Protein AF-0000000084733261 (afdb_homodimer)

pLDDT: mean 85.5, std 21.56, range [28.95, 98.88]

Foldseek 3Di:
DPPPPPPPPPPPPPPPPPPPCPDPLDPPDDDDPVVVVVLVVLCVVQVVPLADCLVVCVQQDALVLCLVCCVVLVHDPVLNVVSSSLVVVLSVVLSVLSVVLVVLVVVLVVQVPDPDHDPVVNVVSVVVSVVSNPVNNVSNSVSSVVSLVSGDPSSNVSVSVVD/DPPPDDDPPPPPPPPPPPPPCPPPLDPPDDDDPVVVVVLVVLCVVQVVPLADCLVVCVQQDALVLLLVCCVVLVHDPVLNVVSSSLVVVLSVVLSVLSVVLVVLVVVLVVQVPDPDHDVVVNVVSVVVSVVSNPVNNVSNSVSSVVSLVSGDPSSNVSVSVVD

Organism: NCBI:txid412449

Nearest PDB structures (foldseek):
  3zg1-assembly1_D  TM=7.309E-01  e=1.265E+00  Cupriavidus metallidurans CH34
  1ydi-assembly1_A  TM=4.443E-01  e=9.330E-01  Homo sapiens
  8p1y-assembly1_AAA-2  TM=5.396E-01  e=2.323E+00  Arabidopsis thaliana
  3jbk-assembly1_M  TM=3.985E-01  e=1.629E+00  Homo sapiens
  2ykt-assembly1_A-2  TM=5.824E-01  e=7.084E+00  Homo sapiens

Solvent-accessible surface area (backbone atoms only — not comparable to full-atom values): 19048 Å² total; per-residue (Å²): 135,83,79,77,78,79,78,75,79,79,76,76,78,75,75,76,72,75,72,74,81,68,65,85,68,74,83,66,70,83,67,51,72,66,58,47,50,50,50,49,54,55,40,64,75,42,47,79,78,45,35,74,64,68,72,54,43,73,78,43,68,43,51,67,60,52,59,73,36,30,76,86,51,65,61,49,71,66,48,51,53,51,45,52,52,52,42,51,52,49,51,54,50,45,49,56,44,43,54,53,38,49,54,50,47,51,52,46,47,58,50,56,60,42,93,76,65,58,66,68,57,49,41,54,55,40,35,51,40,24,42,47,19,23,48,44,38,36,51,51,47,48,45,22,56,54,49,55,65,69,48,53,74,71,35,49,56,52,50,63,67,71,102,135,81,78,79,81,85,74,81,77,83,77,77,79,77,76,75,75,75,72,72,80,67,67,85,70,72,83,65,70,82,68,51,72,65,56,48,50,51,51,49,52,55,41,63,75,43,48,79,77,45,35,72,63,67,73,55,43,72,81,44,68,44,51,67,59,54,59,75,37,31,76,85,50,64,60,49,73,67,50,52,53,50,46,53,52,52,42,53,52,49,51,54,51,46,50,55,44,43,52,54,36,50,53,49,48,51,54,48,46,59,50,54,59,42,92,76,64,56,68,66,58,48,40,55,55,39,34,50,41,25,40,46,19,23,48,44,37,37,50,51,47,49,44,21,57,55,49,57,65,68,48,53,74,70,37,49,56,51,50,63,66,70,102

Sequence (326 aa):
MIKKALIFPLFSALLISATPVISHADNLPPLTGAKTAKMFNDFRSQAGKDFLLPQVFKNHPGVTFILSHAKDLGLTEKQIKQLKVIRRHMLARSLAQFKKINAQRAAYLAMAEKSRVDPKKLHKDLHNIAWLMAQATADHLTGHLNAAKVLTAAQLKKLSSIKMIKKALIFPLFSALLISATPVISHADNLPPLTGAKTAKMFNDFRSQAGKDFLLPQVFKNHPGVTFILSHAKDLGLTEKQIKQLKVIRRHMLARSLAQFKKINAQRAAYLAMAEKSRVDPKKLHKDLHNIAWLMAQATADHLTGHLNAAKVLTAAQLKKLSSIK

Secondary structure (DSSP, 8-state):
--------------------------------HHHHHHHHHHHHHHHHHH-S-GGGGTTS--HHHHHHTHHHHT--HHHHHHHHHHHHHHHHHHHHHHHHHHHHHHHHHHHHTSSS--HHHHHHHHHHHHHHHHHHHHHHHHHHHHHHTTS-HHHHHHHHHH-/--------------------------------HHHHHHHHHHHHHHHHHH-S-GGGGTTS--HHHHHHTHHHHT--HHHHHHHHHHHHHHHHHHHHHHHHHHHHHHHHHHHHTSSS--HHHHHHHHHHHHHHHHHHHHHHHHHHHHHHTTS-HHHHHHHHHH-

Structure (mmCIF, N/CA/C/O backbone):
data_AF-0000000084733261-model_v1
#
loop_
_entity.id
_entity.type
_entity.pdbx_description
1 polymer 'Uncharacterized protein'
#
loop_
_atom_site.group_PDB
_atom_site.id
_atom_site.type_symbol
_atom_site.label_atom_id
_atom_site.label_alt_id
_atom_site.label_comp_id
_atom_site.label_asym_id
_atom_site.label_entity_id
_atom_site.label_seq_id
_atom_site.pdbx_PDB_ins_code
_atom_site.Cartn_x
_atom_site.Cartn_y
_atom_site.Cartn_z
_atom_site.occupancy
_atom_site.B_iso_or_equiv
_atom_site.auth_seq_id
_atom_site.auth_comp_id
_atom_site.auth_asym_id
_atom_site.auth_atom_id
_atom_site.pdbx_PDB_model_num
ATOM 1 N N . MET A 1 1 ? -27.141 58.25 52.438 1 29.98 1 MET A N 1
ATOM 2 C CA . MET A 1 1 ? -27.266 57.469 51.219 1 29.98 1 MET A CA 1
ATOM 3 C C . MET A 1 1 ? -25.922 56.906 50.781 1 29.98 1 MET A C 1
ATOM 5 O O . MET A 1 1 ? -25.062 57.656 50.281 1 29.98 1 MET A O 1
ATOM 9 N N . ILE A 1 2 ? -25.375 55.938 51.594 1 42.22 2 ILE A N 1
ATOM 10 C CA . ILE A 1 2 ? -24.047 55.344 51.531 1 42.22 2 ILE A CA 1
ATOM 11 C C . ILE A 1 2 ? -23.906 54.594 50.188 1 42.22 2 ILE A C 1
ATOM 13 O O . ILE A 1 2 ? -24.672 53.688 49.906 1 42.22 2 ILE A O 1
ATOM 17 N N . LYS A 1 3 ? -23.359 55.25 49.188 1 46.41 3 LYS A N 1
ATOM 18 C CA . LYS A 1 3 ? -23.047 54.719 47.875 1 46.41 3 LYS A CA 1
ATOM 19 C C . LYS A 1 3 ? -22.156 53.469 47.969 1 46.41 3 LYS A C 1
ATOM 21 O O . LYS A 1 3 ? -21.047 53.531 48.5 1 46.41 3 LYS A O 1
ATOM 26 N N . LYS A 1 4 ? -22.688 52.219 48.188 1 47.66 4 LYS A N 1
ATOM 27 C CA . LYS A 1 4 ? -21.922 50.969 48.156 1 47.66 4 LYS A CA 1
ATOM 28 C C . LYS A 1 4 ? -21.203 50.812 46.844 1 47.66 4 LYS A C 1
ATOM 30 O O . LYS A 1 4 ? -21.812 50.812 45.75 1 47.66 4 LYS A O 1
ATOM 35 N N . ALA A 1 5 ? -19.891 51.219 46.719 1 48.16 5 ALA A N 1
ATOM 36 C CA . ALA A 1 5 ? -19.016 50.969 45.594 1 48.16 5 ALA A CA 1
ATOM 37 C C . ALA A 1 5 ?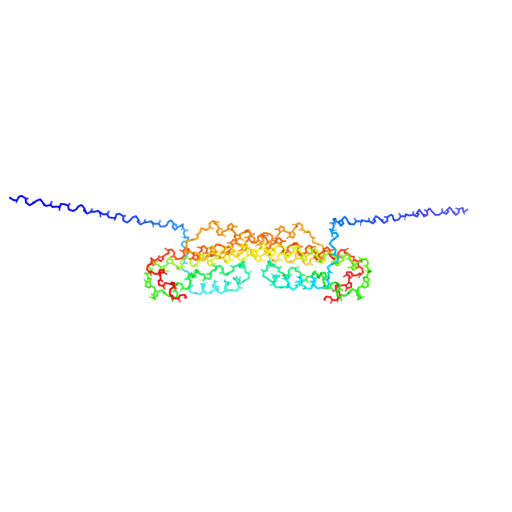 -18.922 49.5 45.281 1 48.16 5 ALA A C 1
ATOM 39 O O . ALA A 1 5 ? -18.641 48.688 46.156 1 48.16 5 ALA A O 1
ATOM 40 N N . LEU A 1 6 ? -19.734 48.969 44.344 1 41.62 6 LEU A N 1
ATOM 41 C CA . LEU A 1 6 ? -19.656 47.594 43.875 1 41.62 6 LEU A CA 1
ATOM 42 C C . LEU A 1 6 ? -18.25 47.25 43.375 1 41.62 6 LEU A C 1
ATOM 44 O O . LEU A 1 6 ? -17.719 47.938 42.531 1 41.62 6 LEU A O 1
ATOM 48 N N . ILE A 1 7 ? -17.375 46.656 44.219 1 46.09 7 ILE A N 1
ATOM 49 C CA . ILE A 1 7 ? -16.047 46.188 43.844 1 46.09 7 ILE A CA 1
ATOM 50 C C . ILE A 1 7 ? -16.156 45.062 42.844 1 46.09 7 ILE A C 1
ATOM 52 O O . ILE A 1 7 ? -16.766 44.031 43.094 1 46.09 7 ILE A O 1
ATOM 56 N N . PHE A 1 8 ? -16.234 45.375 41.531 1 45.47 8 PHE A N 1
ATOM 57 C CA . PHE A 1 8 ? -16.188 44.312 40.531 1 45.47 8 PHE A CA 1
ATOM 58 C C . PHE A 1 8 ? -14.883 43.531 40.625 1 45.47 8 PHE A C 1
ATOM 60 O O . PHE A 1 8 ? -13.797 44.125 40.625 1 45.47 8 PHE A O 1
ATOM 67 N N . PRO A 1 9 ? -14.906 42.312 41.188 1 44.06 9 PRO A N 1
ATOM 68 C CA . PRO A 1 9 ? -13.672 41.5 41.156 1 44.06 9 PRO A CA 1
ATOM 69 C C . PRO A 1 9 ? -13.172 41.281 39.719 1 44.06 9 PRO A C 1
ATOM 71 O O . PRO A 1 9 ? -13.969 41.031 38.812 1 44.06 9 PRO A O 1
ATOM 74 N N . LEU A 1 10 ? -12.133 42 39.25 1 43.78 10 LEU A N 1
ATOM 75 C CA . LEU A 1 10 ? -11.398 41.719 38.031 1 43.78 10 LEU A CA 1
ATOM 76 C C . LEU A 1 10 ? -10.93 40.281 38 1 43.78 10 LEU A C 1
ATOM 78 O O . LEU A 1 10 ? -10.117 39.844 38.812 1 43.78 10 LEU A O 1
ATOM 82 N N . PHE A 1 11 ? -11.789 39.312 37.562 1 42.5 11 PHE A N 1
ATOM 83 C CA . PHE A 1 11 ? -11.336 37.969 37.281 1 42.5 11 PHE A CA 1
ATOM 84 C C . PHE A 1 11 ? -10.195 37.969 36.25 1 42.5 11 PHE A C 1
ATOM 86 O O . PHE A 1 11 ? -10.391 38.375 35.125 1 42.5 11 PHE A O 1
ATOM 93 N N . SER A 1 12 ? -8.93 38.094 36.625 1 39.56 12 SER A N 1
ATOM 94 C CA . SER A 1 12 ? -7.793 37.875 35.75 1 39.56 12 SER A CA 1
ATOM 95 C C . SER A 1 12 ? -7.852 36.5 35.125 1 39.56 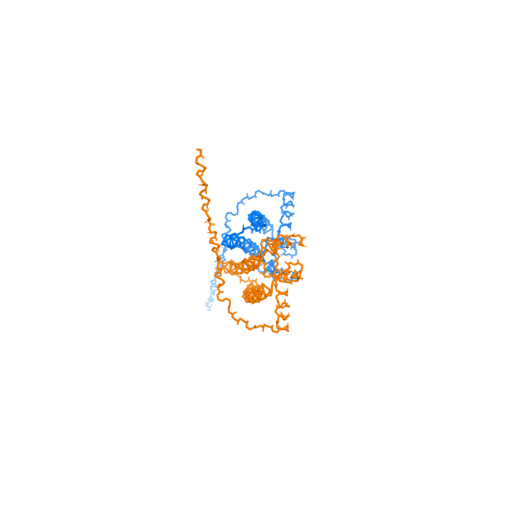12 SER A C 1
ATOM 97 O O . SER A 1 12 ? -7.883 35.469 35.844 1 39.56 12 SER A O 1
ATOM 99 N N . ALA A 1 13 ? -8.531 36.344 33.969 1 41.41 13 ALA A N 1
ATOM 100 C CA . ALA A 1 13 ? -8.422 35.125 33.156 1 41.41 13 ALA A CA 1
ATOM 101 C C . ALA A 1 13 ? -6.961 34.719 32.969 1 41.41 13 ALA A C 1
ATOM 103 O O . ALA A 1 13 ? -6.188 35.469 32.344 1 41.41 13 ALA A O 1
ATOM 104 N N . LEU A 1 14 ? -6.359 34 33.875 1 39.59 14 LEU A N 1
ATOM 105 C CA . LEU A 1 14 ? -5.098 33.312 33.594 1 39.59 14 LEU A CA 1
ATOM 106 C C . LEU A 1 14 ? -5.172 32.5 32.312 1 39.59 14 LEU A C 1
ATOM 108 O O . LEU A 1 14 ? -5.918 31.531 32.219 1 39.59 14 LEU A O 1
ATOM 112 N N . LEU A 1 15 ? -4.992 33.188 31.156 1 38.44 15 LEU A N 1
ATOM 113 C CA . LEU A 1 15 ? -4.727 32.438 29.938 1 38.44 15 LEU A CA 1
ATOM 114 C C . LEU A 1 15 ? -3.596 31.422 30.156 1 38.44 15 LEU A C 1
ATOM 116 O O . LEU A 1 15 ? -2.453 31.812 30.391 1 38.44 15 LEU A O 1
ATOM 120 N N . ILE A 1 16 ? -3.857 30.266 30.703 1 39.19 16 ILE A N 1
ATOM 121 C CA . ILE A 1 16 ? -2.922 29.156 30.641 1 39.19 16 ILE A CA 1
ATOM 122 C C . ILE A 1 16 ? -2.43 28.969 29.203 1 39.19 16 ILE A C 1
ATOM 124 O O . ILE A 1 16 ? -3.199 28.578 28.328 1 39.19 16 ILE A O 1
ATOM 128 N N . SER A 1 17 ? -1.412 29.766 28.766 1 35.78 17 SER A N 1
ATOM 129 C CA . SER A 1 17 ? -0.685 29.422 27.547 1 35.78 17 SER A CA 1
ATOM 130 C C . SER A 1 17 ? -0.21 27.969 27.594 1 35.78 17 SER A C 1
ATOM 132 O O . SER A 1 17 ? 0.589 27.594 28.453 1 35.78 17 SER A O 1
ATOM 134 N N . ALA A 1 18 ? -1.067 27.031 27.312 1 39.69 18 ALA A N 1
ATOM 135 C CA . ALA A 1 18 ? -0.544 25.719 26.984 1 39.69 18 ALA A CA 1
ATOM 136 C C . ALA A 1 18 ? 0.673 25.812 26.078 1 39.69 18 ALA A C 1
ATOM 138 O O . ALA A 1 18 ? 0.547 26.172 24.906 1 39.69 18 ALA A O 1
ATOM 139 N N . THR A 1 19 ? 1.859 26.094 26.625 1 39.94 19 THR A N 1
ATOM 140 C CA . THR A 1 19 ? 3.074 25.922 25.828 1 39.94 19 THR A CA 1
ATOM 141 C C . THR A 1 19 ? 3.141 24.516 25.25 1 39.94 19 THR A C 1
ATOM 143 O O . THR A 1 19 ? 3.164 23.531 25.984 1 39.94 19 THR A O 1
ATOM 146 N N . PRO A 1 20 ? 2.555 24.25 24.094 1 39.66 20 PRO A N 1
ATOM 147 C CA . PRO A 1 20 ? 2.76 22.891 23.562 1 39.66 20 PRO A CA 1
ATOM 148 C C . PRO A 1 20 ? 4.211 22.422 23.672 1 39.66 20 PRO A C 1
ATOM 150 O O . PRO A 1 20 ? 5.133 23.234 23.516 1 39.66 20 PRO A O 1
ATOM 153 N N . VAL A 1 21 ? 4.465 21.469 24.453 1 36.44 21 VAL A N 1
ATOM 154 C CA . VAL A 1 21 ? 5.727 20.734 24.516 1 36.44 21 VAL A CA 1
ATOM 155 C C . VAL A 1 21 ? 6.215 20.453 23.094 1 36.44 21 VAL A C 1
ATOM 157 O O . VAL A 1 21 ? 5.66 19.594 22.391 1 36.44 21 VAL A O 1
ATOM 160 N N . ILE A 1 22 ? 6.48 21.406 22.234 1 37.31 22 ILE A N 1
ATOM 161 C CA . ILE A 1 22 ? 7.289 21.141 21.047 1 37.31 22 ILE A CA 1
ATOM 162 C C . ILE A 1 22 ? 8.516 20.328 21.438 1 37.31 22 ILE A C 1
ATOM 164 O O . ILE A 1 22 ? 9.305 20.75 22.297 1 37.31 22 ILE A O 1
ATOM 168 N N . SER A 1 23 ? 8.438 19.078 21.547 1 35.44 23 SER A N 1
ATOM 169 C CA . SER A 1 23 ? 9.688 18.328 21.625 1 35.44 23 SER A CA 1
ATOM 170 C C . SER A 1 23 ? 10.82 19.062 20.922 1 35.44 23 SER A C 1
ATOM 172 O O . SER A 1 23 ? 10.578 19.922 20.062 1 35.44 23 SER A O 1
ATOM 174 N N . HIS A 1 24 ? 12.047 19.016 21.5 1 35.28 24 HIS A N 1
ATOM 175 C CA . HIS A 1 24 ? 13.312 19.562 21.031 1 35.28 24 HIS A CA 1
ATOM 176 C C . HIS A 1 24 ? 13.438 19.422 19.516 1 35.28 24 HIS A C 1
ATOM 178 O O . HIS A 1 24 ? 13.695 18.344 19 1 35.28 24 HIS A O 1
ATOM 184 N N . ALA A 1 25 ? 12.516 19.938 18.797 1 38.88 25 ALA A N 1
ATOM 185 C CA . ALA A 1 25 ? 12.82 20.125 17.391 1 38.88 25 ALA A CA 1
ATOM 186 C C . ALA A 1 25 ? 14.289 20.516 17.188 1 38.88 25 ALA A C 1
ATOM 188 O O . ALA A 1 25 ? 14.766 21.484 17.766 1 38.88 25 ALA A O 1
ATOM 189 N N . ASP A 1 26 ? 15.219 19.625 16.953 1 40.84 26 ASP A N 1
ATOM 190 C CA . ASP A 1 26 ? 16.625 19.875 16.641 1 40.84 26 ASP A CA 1
ATOM 191 C C . ASP A 1 26 ? 16.766 21.109 15.75 1 40.84 26 ASP A C 1
ATOM 193 O O . ASP A 1 26 ? 15.93 21.359 14.891 1 40.84 26 ASP A O 1
ATOM 197 N N . ASN A 1 27 ? 17.344 22.219 16.281 1 41.34 27 ASN A N 1
ATOM 198 C CA . ASN A 1 27 ? 17.891 23.375 15.586 1 41.34 27 ASN A CA 1
ATOM 199 C C . ASN A 1 27 ? 18.422 23 14.203 1 41.34 27 ASN A C 1
ATOM 201 O O . ASN A 1 27 ? 19.594 22.641 14.055 1 41.34 27 ASN A O 1
ATOM 205 N N . LEU A 1 28 ? 17.625 22.266 13.391 1 51.16 28 LEU A N 1
ATOM 206 C CA . LEU A 1 28 ? 18.172 22.125 12.047 1 51.16 28 LEU A CA 1
ATOM 207 C C . LEU A 1 28 ? 18.516 23.484 11.461 1 51.16 28 LEU A C 1
ATOM 209 O O . LEU A 1 28 ? 17.719 24.422 11.539 1 51.16 28 LEU A O 1
ATOM 213 N N . PRO A 1 29 ? 19.75 23.766 11.297 1 51.44 29 PRO A N 1
ATOM 214 C CA . PRO A 1 29 ? 20.109 25.031 10.664 1 51.44 29 PRO A CA 1
ATOM 215 C C . PRO A 1 29 ? 19.219 25.359 9.453 1 51.44 29 PRO A C 1
ATOM 217 O O . PRO A 1 29 ? 18.688 24.453 8.82 1 51.44 29 PRO A O 1
ATOM 220 N N . PRO A 1 30 ? 18.859 26.547 9.266 1 57.31 30 PRO A N 1
ATOM 221 C CA . PRO A 1 30 ? 18.078 26.938 8.086 1 57.31 30 PRO A CA 1
ATOM 222 C C . PRO A 1 30 ? 18.641 26.344 6.793 1 57.31 30 PRO A C 1
ATOM 224 O O . PRO A 1 30 ? 19.844 26.297 6.605 1 57.31 30 PRO A O 1
ATOM 227 N N . LEU A 1 31 ? 17.844 25.469 6.227 1 64.31 31 LEU A N 1
ATOM 228 C CA . LEU A 1 31 ? 18.25 24.969 4.922 1 64.31 31 LEU A CA 1
ATOM 229 C C . LEU A 1 31 ? 18.219 26.078 3.879 1 64.31 31 LEU A C 1
ATOM 231 O O . LEU A 1 31 ? 17.391 26.984 3.957 1 64.31 31 LEU A O 1
ATOM 235 N N . THR A 1 32 ? 19.359 26.094 3.141 1 70.94 32 THR A N 1
ATOM 236 C CA . THR A 1 32 ? 19.359 26.984 1.99 1 70.94 32 THR A CA 1
ATOM 237 C C . THR A 1 32 ? 18.188 26.656 1.06 1 70.94 32 THR A C 1
ATOM 239 O O . THR A 1 32 ? 17.578 25.594 1.173 1 70.94 32 THR A O 1
ATOM 242 N N . GLY A 1 33 ? 17.797 27.594 0.365 1 76.31 33 GLY A N 1
ATOM 243 C CA . GLY A 1 33 ? 16.781 27.422 -0.663 1 76.31 33 GLY A CA 1
ATOM 244 C C . GLY A 1 33 ? 17.047 26.234 -1.565 1 76.31 33 GLY A C 1
ATOM 245 O O . GLY A 1 33 ? 16.141 25.438 -1.84 1 76.31 33 GLY A O 1
ATOM 246 N N . ALA A 1 34 ? 18.344 26.047 -1.84 1 83.19 34 ALA A N 1
ATOM 247 C CA . ALA A 1 34 ? 18.703 24.969 -2.756 1 83.19 34 ALA A CA 1
ATOM 248 C C . ALA A 1 34 ? 18.547 23.594 -2.09 1 83.19 34 ALA A C 1
ATOM 250 O O . ALA A 1 34 ? 18.062 22.656 -2.711 1 83.19 34 ALA A O 1
ATOM 251 N N . LYS A 1 35 ? 18.906 23.422 -0.885 1 87.38 35 LYS A N 1
ATOM 252 C CA . LYS A 1 35 ? 18.781 22.156 -0.164 1 87.38 35 LYS A CA 1
ATOM 253 C C . LYS A 1 35 ? 17.328 21.797 0.065 1 87.38 35 LYS A C 1
ATOM 255 O O . LYS A 1 35 ? 16.938 20.641 -0.064 1 87.38 35 LYS A O 1
ATOM 260 N N . THR A 1 36 ? 16.594 22.797 0.337 1 87.88 36 THR A N 1
ATOM 261 C CA . THR A 1 36 ? 15.164 22.578 0.523 1 87.88 36 THR A CA 1
ATOM 262 C C . THR A 1 36 ? 14.516 22.125 -0.778 1 87.88 36 THR A C 1
ATOM 264 O O . THR A 1 36 ? 13.711 21.188 -0.781 1 87.88 36 THR A O 1
ATOM 267 N N . ALA A 1 37 ? 14.922 22.75 -1.831 1 89.69 37 ALA A N 1
ATOM 268 C CA . ALA A 1 37 ? 14.398 22.375 -3.141 1 89.69 37 ALA A CA 1
ATOM 269 C C . ALA A 1 37 ? 14.734 20.938 -3.475 1 89.69 37 ALA A C 1
ATOM 271 O O . ALA A 1 37 ? 13.891 20.203 -3.998 1 89.69 37 ALA A O 1
ATOM 272 N N . LYS A 1 38 ? 15.938 20.531 -3.232 1 92.69 38 LYS A N 1
ATOM 273 C CA . LYS A 1 38 ? 16.344 19.156 -3.48 1 92.69 38 LYS A CA 1
ATOM 274 C C . LYS A 1 38 ? 15.539 18.188 -2.627 1 92.69 38 LYS A C 1
ATOM 276 O O . LYS A 1 38 ? 15.109 17.141 -3.111 1 92.69 38 LYS A O 1
ATOM 281 N N . MET A 1 39 ? 15.32 18.516 -1.419 1 94.06 39 MET A N 1
ATOM 282 C CA . MET A 1 39 ? 14.547 17.672 -0.513 1 94.06 39 MET A CA 1
ATOM 283 C C . MET A 1 39 ? 13.117 17.5 -1.017 1 94.06 39 MET A C 1
ATOM 285 O O . MET A 1 39 ? 12.578 16.406 -1.001 1 94.06 39 MET A O 1
ATOM 289 N N . PHE A 1 40 ? 12.594 18.531 -1.482 1 94.38 40 PHE A N 1
ATOM 290 C CA . PHE A 1 40 ? 11.234 18.484 -2.012 1 94.38 40 PHE A CA 1
ATOM 291 C C . PHE A 1 40 ? 11.172 17.594 -3.25 1 94.38 40 PHE A C 1
ATOM 293 O O . PHE A 1 40 ? 10.242 16.797 -3.402 1 94.38 40 PHE A O 1
ATOM 300 N N . ASN A 1 41 ? 12.148 17.828 -4.059 1 94.69 41 ASN A N 1
ATOM 301 C CA . ASN A 1 41 ? 12.18 17.016 -5.27 1 94.69 41 ASN A CA 1
ATOM 302 C C . ASN A 1 41 ? 12.312 15.531 -4.945 1 94.69 41 ASN A C 1
ATOM 304 O O . ASN A 1 41 ? 11.633 14.695 -5.551 1 94.69 41 ASN A O 1
ATOM 308 N N . ASP A 1 42 ? 13.188 15.188 -4.016 1 96.56 42 ASP A N 1
ATOM 309 C CA . ASP A 1 42 ? 13.344 13.805 -3.576 1 96.56 42 ASP A CA 1
ATOM 310 C C . ASP A 1 42 ? 12.047 13.273 -2.967 1 96.56 42 ASP A C 1
ATOM 312 O O . ASP A 1 42 ? 11.625 12.156 -3.273 1 96.56 42 ASP A O 1
ATOM 316 N N . PHE A 1 43 ? 11.453 14.031 -2.191 1 98.06 43 PHE A N 1
ATOM 317 C CA . PHE A 1 43 ? 10.203 13.656 -1.554 1 98.06 43 PHE A CA 1
ATOM 318 C C . PHE A 1 43 ? 9.133 13.359 -2.598 1 98.06 43 PHE A C 1
ATOM 320 O O . PHE A 1 43 ? 8.5 12.305 -2.564 1 98.06 43 PHE A O 1
ATOM 327 N N . ARG A 1 44 ? 8.969 14.273 -3.504 1 95.62 44 ARG A N 1
ATOM 328 C CA . ARG A 1 44 ? 7.926 14.156 -4.52 1 95.62 44 ARG A CA 1
ATOM 329 C C . ARG A 1 44 ? 8.133 12.914 -5.375 1 95.62 44 ARG A C 1
ATOM 331 O O . ARG A 1 44 ? 7.164 12.266 -5.773 1 95.62 44 ARG A O 1
ATOM 338 N N . SER A 1 45 ? 9.336 12.57 -5.617 1 96.19 45 SER A N 1
ATOM 339 C CA . SER A 1 45 ? 9.641 11.438 -6.488 1 96.19 45 SER A CA 1
ATOM 340 C C . SER A 1 45 ? 9.305 10.109 -5.816 1 96.19 45 SER A C 1
ATOM 342 O O . SER A 1 45 ? 9.125 9.094 -6.488 1 96.19 45 SER A O 1
ATOM 344 N N . GLN A 1 46 ? 9.18 10.117 -4.453 1 96.81 46 GLN A N 1
ATOM 345 C CA . GLN A 1 46 ? 9.047 8.852 -3.738 1 96.81 46 GLN A CA 1
ATOM 346 C C . GLN A 1 46 ? 7.691 8.758 -3.043 1 96.81 46 GLN A C 1
ATOM 348 O O . GLN A 1 46 ? 7.215 7.656 -2.756 1 96.81 46 GLN A O 1
ATOM 353 N N . ALA A 1 47 ? 7.086 9.852 -2.766 1 96.69 47 ALA A N 1
ATOM 354 C CA . ALA A 1 47 ? 5.898 9.914 -1.92 1 96.69 47 ALA A CA 1
ATOM 355 C C . ALA A 1 47 ? 4.762 9.094 -2.514 1 96.69 47 ALA A C 1
ATOM 357 O O . ALA A 1 47 ? 4.074 8.359 -1.795 1 96.69 47 ALA A O 1
ATOM 358 N N . GLY A 1 48 ? 4.59 9.156 -3.797 1 93.12 48 GLY A N 1
ATOM 359 C CA . GLY A 1 48 ? 3.494 8.469 -4.461 1 93.12 48 GLY A CA 1
ATOM 360 C C . GLY A 1 48 ? 3.535 6.961 -4.277 1 93.12 48 GLY A C 1
ATOM 361 O O . GLY A 1 48 ? 2.492 6.32 -4.133 1 93.12 48 GLY A O 1
ATOM 362 N N . LYS A 1 49 ? 4.695 6.363 -4.18 1 95.12 49 LYS A N 1
ATOM 363 C CA . LYS A 1 49 ? 4.824 4.91 -4.117 1 95.12 49 LYS A CA 1
ATOM 364 C C . LYS A 1 49 ? 4.98 4.43 -2.678 1 95.12 49 LYS A C 1
ATOM 366 O O . LYS A 1 49 ? 4.707 3.27 -2.371 1 95.12 49 LYS A O 1
ATOM 371 N N . ASP A 1 50 ? 5.359 5.309 -1.779 1 98 50 ASP A N 1
ATOM 372 C CA . ASP A 1 50 ? 5.832 4.836 -0.481 1 98 50 ASP A CA 1
ATOM 373 C C . ASP A 1 50 ? 4.789 5.086 0.607 1 98 50 ASP A C 1
ATOM 375 O O . ASP A 1 50 ? 4.867 4.504 1.691 1 98 50 ASP A O 1
ATOM 379 N N . PHE A 1 51 ? 3.812 5.91 0.31 1 98.31 51 PHE A N 1
ATOM 380 C CA . PHE A 1 51 ? 2.699 6.059 1.239 1 98.31 51 PHE A CA 1
ATOM 381 C C . PHE A 1 51 ? 1.609 5.031 0.946 1 98.31 51 PHE A C 1
ATOM 383 O O . PHE A 1 51 ? 1.289 4.773 -0.216 1 98.31 51 PHE A O 1
ATOM 390 N N . LEU A 1 52 ? 1.028 4.383 1.816 1 96.88 52 LEU A N 1
ATOM 391 C CA . LEU A 1 52 ? 0.064 3.299 1.673 1 96.88 52 LEU A CA 1
ATOM 392 C C . LEU A 1 52 ? -1.317 3.842 1.326 1 96.88 52 LEU A C 1
ATOM 394 O O . LEU A 1 52 ? -2.01 3.287 0.47 1 96.88 52 LEU A O 1
ATOM 398 N N . LEU A 1 53 ? -1.938 4.758 1.782 1 96.06 53 LEU A N 1
ATOM 399 C CA . LEU A 1 53 ? -3.26 5.367 1.692 1 96.06 53 LEU A CA 1
ATOM 400 C C . LEU A 1 53 ? -3.158 6.887 1.72 1 96.06 53 LEU A C 1
ATOM 402 O O . LEU A 1 53 ? -3.633 7.527 2.66 1 96.06 53 LEU A O 1
ATOM 406 N N . PRO A 1 54 ? -2.609 7.398 0.605 1 96.75 54 PRO A N 1
ATOM 407 C CA . PRO A 1 54 ? -2.361 8.844 0.636 1 96.75 54 PRO A CA 1
ATOM 408 C C . PRO A 1 54 ? -3.65 9.664 0.649 1 96.75 54 PRO A C 1
ATOM 410 O O . PRO A 1 54 ? -3.625 10.852 0.97 1 96.75 54 PRO A O 1
ATOM 413 N N . GLN A 1 55 ? -4.797 9.062 0.378 1 95.62 55 GLN A N 1
ATOM 414 C CA . GLN A 1 55 ? -6.086 9.742 0.422 1 95.62 55 GLN A CA 1
ATOM 415 C C . GLN A 1 55 ? -6.344 10.336 1.804 1 95.62 55 GLN A C 1
ATOM 417 O O . GLN A 1 55 ? -7.137 11.273 1.944 1 95.62 55 GLN A O 1
ATOM 422 N N . VAL A 1 56 ? -5.684 9.82 2.736 1 96.38 56 VAL A N 1
ATOM 423 C CA . VAL A 1 56 ? -5.941 10.203 4.121 1 96.38 56 VAL A CA 1
ATOM 424 C C . VAL A 1 56 ? -5.508 11.648 4.344 1 96.38 56 VAL A C 1
ATOM 426 O O . VAL A 1 56 ? -5.922 12.289 5.312 1 96.38 56 VAL A O 1
ATOM 429 N N . PHE A 1 57 ? -4.711 12.148 3.457 1 95.69 57 PHE A N 1
ATOM 430 C CA . PHE A 1 57 ? -4.18 13.5 3.631 1 95.69 57 PHE A CA 1
ATOM 431 C C . PHE A 1 57 ? -5.18 14.539 3.15 1 95.69 57 PHE A C 1
ATOM 433 O O . PHE A 1 57 ? -5.023 15.734 3.426 1 95.69 57 PHE A O 1
ATOM 440 N N . LYS A 1 58 ? -6.195 14.148 2.459 1 92.31 58 LYS A N 1
ATOM 441 C CA . LYS A 1 58 ? -7.07 15.016 1.673 1 92.31 58 LYS A CA 1
ATOM 442 C C . LYS A 1 58 ? -7.656 16.141 2.531 1 92.31 58 LYS A C 1
ATOM 444 O O . LYS A 1 58 ? -7.719 17.281 2.098 1 92.31 58 LYS A O 1
ATOM 449 N N . ASN A 1 59 ? -8.031 15.922 3.754 1 91.88 59 ASN A N 1
ATOM 450 C CA . ASN A 1 59 ? -8.75 16.922 4.543 1 91.88 59 ASN A CA 1
ATOM 451 C C . ASN A 1 59 ? -7.816 17.656 5.504 1 91.88 59 ASN A C 1
ATOM 453 O O . ASN A 1 59 ? -8.266 18.453 6.324 1 91.88 59 ASN A O 1
ATOM 457 N N . HIS A 1 60 ? -6.613 17.375 5.379 1 94.88 60 HIS A N 1
ATOM 458 C CA . HIS A 1 60 ? -5.621 18 6.25 1 94.88 60 HIS A CA 1
ATOM 459 C C . HIS A 1 60 ? -4.484 18.625 5.438 1 94.88 60 HIS A C 1
ATOM 461 O O . HIS A 1 60 ? -3.484 17.953 5.16 1 94.88 60 HIS A O 1
ATOM 467 N N . PRO A 1 61 ? -4.641 19.906 5.117 1 94.88 61 PRO A N 1
ATOM 468 C CA . PRO A 1 61 ? -3.629 20.547 4.262 1 94.88 61 PRO A CA 1
ATOM 469 C C . PRO A 1 61 ? -2.217 20.422 4.832 1 94.88 61 PRO A C 1
ATOM 471 O O . PRO A 1 61 ? -2.029 20.5 6.051 1 94.88 61 PRO A O 1
ATOM 474 N N . GLY A 1 62 ? -1.247 20.219 3.955 1 96.06 62 GLY A N 1
ATOM 475 C CA . GLY A 1 62 ? 0.144 20.125 4.367 1 96.06 62 GLY A CA 1
ATOM 476 C C . GLY A 1 62 ? 0.761 21.453 4.719 1 96.06 62 GLY A C 1
ATOM 477 O O . GLY A 1 62 ? 0.169 22.516 4.457 1 96.06 62 GLY A O 1
ATOM 478 N N . VAL A 1 63 ? 1.865 21.359 5.199 1 97.19 63 VAL A N 1
ATOM 479 C CA . VAL A 1 63 ? 2.564 22.531 5.703 1 97.19 63 VAL A CA 1
ATOM 480 C C . VAL A 1 63 ? 2.91 23.469 4.539 1 97.19 63 VAL A C 1
ATOM 482 O O . VAL A 1 63 ? 2.82 24.688 4.668 1 97.19 63 VAL A O 1
ATOM 485 N N . THR A 1 64 ? 3.322 22.922 3.402 1 95.31 64 THR A N 1
ATOM 486 C CA . THR A 1 64 ? 3.645 23.734 2.236 1 95.31 64 THR A CA 1
ATOM 487 C C . THR A 1 64 ? 2.42 24.516 1.768 1 95.31 64 THR A C 1
ATOM 489 O O . THR A 1 64 ? 2.533 25.672 1.374 1 95.31 64 THR A O 1
ATOM 492 N N . PHE A 1 65 ? 1.308 23.891 1.794 1 96.75 65 PHE A N 1
ATOM 493 C CA . PHE A 1 65 ? 0.072 24.578 1.426 1 96.75 65 PHE A CA 1
ATOM 494 C C . PHE A 1 65 ? -0.212 25.734 2.373 1 96.75 65 PHE A C 1
ATOM 496 O O . PHE A 1 65 ? -0.531 26.844 1.932 1 96.75 65 PHE A O 1
ATOM 503 N N . ILE A 1 66 ? -0.074 25.516 3.662 1 97.88 66 ILE A N 1
ATOM 504 C CA . ILE A 1 66 ? -0.312 26.547 4.668 1 97.88 66 ILE A CA 1
ATOM 505 C C . ILE A 1 66 ? 0.635 27.719 4.438 1 97.88 66 ILE A C 1
ATOM 507 O O . ILE A 1 66 ? 0.204 28.875 4.398 1 97.88 66 ILE A O 1
ATOM 511 N N . LEU A 1 67 ? 1.877 27.375 4.223 1 96.94 67 LEU A N 1
ATOM 512 C CA . LEU A 1 67 ? 2.893 28.406 4.027 1 96.94 67 LEU A CA 1
ATOM 513 C C . LEU A 1 67 ? 2.633 29.188 2.746 1 96.94 67 LEU A C 1
ATOM 515 O O . LEU A 1 67 ? 2.885 30.391 2.688 1 96.94 67 LEU A O 1
ATOM 519 N N . SER A 1 68 ? 2.146 28.547 1.767 1 96.56 68 SER A N 1
ATOM 520 C CA . SER A 1 68 ? 1.868 29.219 0.498 1 96.56 68 SER A CA 1
ATOM 521 C C . SER A 1 68 ? 0.727 30.219 0.639 1 96.56 68 SER A C 1
ATOM 523 O O . SER A 1 68 ? 0.563 31.094 -0.204 1 96.56 68 SER A O 1
ATOM 525 N N . HIS A 1 69 ? -0.041 30.141 1.68 1 97.81 69 HIS A N 1
ATOM 526 C CA . HIS A 1 69 ? -1.151 31.047 1.924 1 97.81 69 HIS A CA 1
ATOM 527 C C . HIS A 1 69 ? -0.91 31.891 3.176 1 97.81 69 HIS A C 1
ATOM 529 O O . HIS A 1 69 ? -1.859 32.312 3.842 1 97.81 69 HIS A O 1
ATOM 535 N N . ALA A 1 70 ? 0.306 32.062 3.506 1 97.88 70 ALA A N 1
ATOM 536 C CA . ALA A 1 70 ? 0.685 32.75 4.73 1 97.88 70 ALA A CA 1
ATOM 537 C C . ALA A 1 70 ? 0.054 34.156 4.789 1 97.88 70 ALA A C 1
ATOM 539 O O . ALA A 1 70 ? -0.469 34.562 5.828 1 97.88 70 ALA A O 1
ATOM 540 N N . LYS A 1 71 ? 0.098 34.875 3.66 1 97.38 71 LYS A N 1
ATOM 541 C CA . LYS A 1 71 ? -0.447 36.219 3.621 1 97.38 71 LYS A CA 1
ATOM 542 C C . LYS A 1 71 ? -1.962 36.219 3.805 1 97.38 71 LYS A C 1
ATOM 544 O O . LYS A 1 71 ? -2.498 36.969 4.625 1 97.38 71 LYS A O 1
ATOM 549 N N . ASP A 1 72 ? -2.645 35.312 3.098 1 97.56 72 ASP A N 1
ATOM 550 C CA . ASP A 1 72 ? -4.098 35.188 3.201 1 97.56 72 ASP A CA 1
ATOM 551 C C . ASP A 1 72 ? -4.516 34.812 4.621 1 97.56 72 ASP A C 1
ATOM 553 O O . ASP A 1 72 ? -5.551 35.281 5.109 1 97.56 72 ASP A O 1
ATOM 557 N N . LEU A 1 73 ? -3.674 34.094 5.301 1 98.38 73 LEU A N 1
ATOM 558 C CA . LEU A 1 73 ? -4.004 33.562 6.621 1 98.38 73 LEU A CA 1
ATOM 559 C C . LEU A 1 73 ? -3.59 34.531 7.715 1 98.38 73 LEU A C 1
ATOM 561 O O . LEU A 1 73 ? -4.008 34.406 8.867 1 98.38 73 LEU A O 1
ATOM 565 N N . GLY A 1 74 ? -2.824 35.562 7.371 1 98.38 74 GLY A N 1
ATOM 566 C CA . GLY A 1 74 ? -2.322 36.5 8.359 1 98.38 74 GLY A CA 1
ATOM 567 C C . GLY A 1 74 ? -1.351 35.875 9.344 1 98.38 74 GLY A C 1
ATOM 568 O O . GLY A 1 74 ? -1.408 36.156 10.539 1 98.38 74 GLY A O 1
ATOM 569 N N . LEU A 1 75 ? -0.464 35.031 8.875 1 98.62 75 LEU A N 1
ATOM 570 C CA . LEU A 1 75 ? 0.486 34.375 9.758 1 98.62 75 LEU A CA 1
ATOM 571 C C . LEU A 1 75 ? 1.521 35.344 10.281 1 98.62 75 LEU A C 1
ATOM 573 O O . LEU A 1 75 ? 1.974 36.25 9.547 1 98.62 75 LEU A O 1
ATOM 577 N N . THR A 1 76 ? 1.901 35.156 11.555 1 98.5 76 THR A N 1
ATOM 578 C CA . THR A 1 76 ? 2.986 35.969 12.125 1 98.5 76 THR A CA 1
ATOM 579 C C . THR A 1 76 ? 4.344 35.406 11.703 1 98.5 76 THR A C 1
ATOM 581 O O . THR A 1 76 ? 4.434 34.281 11.227 1 98.5 76 THR A O 1
ATOM 584 N N . GLU A 1 77 ? 5.344 36.188 11.852 1 97.62 77 GLU A N 1
ATOM 585 C CA . GLU A 1 77 ? 6.699 35.75 11.562 1 97.62 77 GLU A CA 1
ATOM 586 C C . GLU A 1 77 ? 7.062 34.531 12.414 1 97.62 77 GLU A C 1
ATOM 588 O O . GLU A 1 77 ? 7.77 33.625 11.953 1 97.62 77 GLU A O 1
ATOM 593 N N . LYS A 1 78 ? 6.648 34.5 13.617 1 97.88 78 LYS A N 1
ATOM 594 C CA . LYS A 1 78 ? 6.91 33.375 14.508 1 97.88 78 LYS A CA 1
ATOM 595 C C . LYS A 1 78 ? 6.25 32.094 13.992 1 97.88 78 LYS A C 1
ATOM 597 O O . LYS A 1 78 ? 6.867 31.031 13.992 1 97.88 78 LYS A O 1
ATOM 602 N N . GLN A 1 79 ? 4.996 32.188 13.562 1 98.44 79 GLN A N 1
ATOM 603 C CA . GLN A 1 79 ? 4.289 31.047 12.984 1 98.44 79 GLN A CA 1
ATOM 604 C C . GLN A 1 79 ? 4.996 30.531 11.734 1 98.44 79 GLN A C 1
ATOM 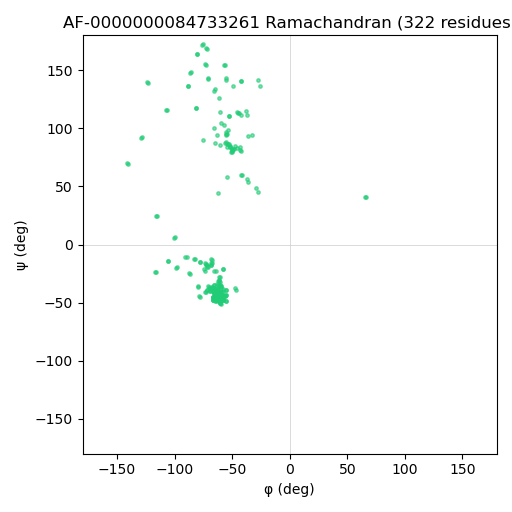606 O O . GLN A 1 79 ? 5.16 29.328 11.562 1 98.44 79 GLN A O 1
ATOM 611 N N . ILE A 1 80 ? 5.379 31.406 10.883 1 97.44 80 ILE A N 1
ATOM 612 C CA . ILE A 1 80 ? 6.043 31.031 9.633 1 97.44 80 ILE A CA 1
ATOM 613 C C . ILE A 1 80 ? 7.336 30.281 9.938 1 97.44 80 ILE A C 1
ATOM 615 O O . ILE A 1 80 ? 7.613 29.25 9.336 1 97.44 80 ILE A O 1
ATOM 619 N N . LYS A 1 81 ? 8.094 30.781 10.844 1 95.69 81 LYS A N 1
ATOM 620 C CA . LYS A 1 81 ? 9.336 30.125 11.227 1 95.69 81 LYS A CA 1
ATOM 621 C C . LYS A 1 81 ? 9.07 28.719 11.781 1 95.69 81 LYS A C 1
ATOM 623 O O . LYS A 1 81 ? 9.773 27.766 11.43 1 95.69 81 LYS A O 1
ATOM 628 N N . GLN A 1 82 ? 8.102 28.609 12.656 1 97.31 82 GLN A N 1
ATOM 629 C CA . GLN A 1 82 ? 7.75 27.328 13.242 1 97.31 82 GLN A CA 1
ATOM 630 C C . GLN A 1 82 ? 7.305 26.344 12.164 1 97.31 82 GLN A C 1
ATOM 632 O O . GLN A 1 82 ? 7.711 25.172 12.18 1 97.31 82 GLN A O 1
ATOM 637 N N . LEU A 1 83 ? 6.508 26.797 11.266 1 97.56 83 LEU A N 1
ATOM 638 C CA . LEU A 1 83 ? 6.008 25.938 10.203 1 97.56 83 LEU A CA 1
ATOM 639 C C . LEU A 1 83 ? 7.145 25.484 9.289 1 97.56 83 LEU A C 1
ATOM 641 O O . LEU A 1 83 ? 7.145 24.359 8.805 1 97.56 83 LEU A O 1
ATOM 645 N N . LYS A 1 84 ? 8.062 26.359 9.016 1 94.88 84 LYS A N 1
ATOM 646 C CA . LYS A 1 84 ? 9.211 25.969 8.195 1 94.88 84 LYS A CA 1
ATOM 647 C C . LYS A 1 84 ? 10.031 24.891 8.875 1 94.88 84 LYS A C 1
ATOM 649 O O . LYS A 1 84 ? 10.539 23.969 8.211 1 94.88 84 LYS A O 1
ATOM 654 N N . VAL A 1 85 ? 10.172 24.969 10.141 1 94.12 85 VAL A N 1
ATOM 655 C CA . VAL A 1 85 ? 10.898 23.953 10.898 1 94.12 85 VAL A CA 1
ATOM 656 C C . VAL A 1 85 ? 10.133 22.625 10.852 1 94.12 85 VAL A C 1
ATOM 658 O O . VAL A 1 85 ? 10.727 21.578 10.617 1 94.12 85 VAL A O 1
ATOM 661 N N . ILE A 1 86 ? 8.797 22.688 11.07 1 96.56 86 ILE A N 1
ATOM 662 C CA . ILE A 1 86 ? 7.953 21.5 11.008 1 96.56 86 ILE A CA 1
ATOM 663 C C . ILE A 1 86 ? 8.086 20.844 9.641 1 96.56 86 ILE A C 1
ATOM 665 O O . ILE A 1 86 ? 8.266 19.625 9.539 1 96.56 86 ILE A O 1
ATOM 669 N N . ARG A 1 87 ? 8.086 21.625 8.594 1 96.56 87 ARG A N 1
ATOM 670 C CA . ARG A 1 87 ? 8.195 21.109 7.238 1 96.56 87 ARG A CA 1
ATOM 671 C C . ARG A 1 87 ? 9.508 20.359 7.043 1 96.56 87 ARG A C 1
ATOM 673 O O . ARG A 1 87 ? 9.523 19.266 6.477 1 96.56 87 ARG A O 1
ATOM 680 N N . ARG A 1 88 ? 10.508 20.984 7.461 1 94 88 ARG A N 1
ATOM 681 C CA . ARG A 1 88 ? 11.82 20.359 7.301 1 94 88 ARG A CA 1
ATOM 682 C C . ARG A 1 88 ? 11.891 19.016 8.016 1 94 88 ARG A C 1
ATOM 684 O O . ARG A 1 88 ? 12.414 18.047 7.477 1 94 88 ARG A O 1
ATOM 691 N N . HIS A 1 89 ? 11.375 18.953 9.188 1 95.5 89 HIS A N 1
ATOM 692 C CA . HIS A 1 89 ? 11.359 17.719 9.961 1 95.5 89 HIS A CA 1
ATOM 693 C C . HIS A 1 89 ? 10.523 16.656 9.266 1 95.5 89 HIS A C 1
ATOM 695 O O . HIS A 1 89 ? 10.938 15.492 9.188 1 95.5 89 HIS A O 1
ATOM 701 N N . MET A 1 90 ? 9.398 17.094 8.766 1 97.56 90 MET A N 1
ATOM 702 C CA . MET A 1 90 ? 8.5 16.156 8.109 1 97.56 90 MET A CA 1
ATOM 703 C C . MET A 1 90 ? 9.156 15.562 6.863 1 97.56 90 MET A C 1
ATOM 705 O O . MET A 1 90 ? 9.094 14.352 6.641 1 97.56 90 MET A O 1
ATOM 709 N N . LEU A 1 91 ? 9.789 16.422 6.082 1 97.06 91 LEU A N 1
ATOM 710 C CA . LEU A 1 91 ? 10.438 15.953 4.863 1 97.06 91 LEU A CA 1
ATOM 711 C C . LEU A 1 91 ? 11.594 15.016 5.184 1 97.06 91 LEU A C 1
ATOM 713 O O . LEU A 1 91 ? 11.727 13.953 4.574 1 97.06 91 LEU A O 1
ATOM 717 N N . ALA A 1 92 ? 12.422 15.398 6.133 1 96.5 92 ALA A N 1
ATOM 718 C CA . ALA A 1 92 ? 13.562 14.57 6.516 1 96.5 92 ALA A CA 1
ATOM 719 C C . ALA A 1 92 ? 13.109 13.203 7.016 1 96.5 92 ALA A C 1
ATOM 721 O O . ALA A 1 92 ? 13.688 12.18 6.652 1 96.5 92 ALA A O 1
ATOM 722 N N . ARG A 1 93 ? 12.109 13.172 7.84 1 98.12 93 ARG A N 1
ATOM 723 C CA . ARG A 1 93 ? 11.594 11.922 8.383 1 98.12 93 ARG A CA 1
ATOM 724 C C . ARG A 1 93 ? 11.031 11.031 7.285 1 98.12 93 ARG A C 1
ATOM 726 O O . ARG A 1 93 ? 11.32 9.836 7.23 1 98.12 93 ARG A O 1
ATOM 733 N N . SER A 1 94 ? 10.211 11.641 6.438 1 98.5 94 SER A N 1
ATOM 734 C CA . SER A 1 94 ? 9.633 10.875 5.34 1 98.5 94 SER A CA 1
ATOM 735 C C . SER A 1 94 ? 10.719 10.273 4.449 1 98.5 94 SER A C 1
ATOM 737 O O . SER A 1 94 ? 10.648 9.102 4.086 1 98.5 94 SER A O 1
ATOM 739 N N . LEU A 1 95 ? 11.695 11.094 4.113 1 98.56 95 LEU A N 1
ATOM 740 C CA . LEU A 1 95 ? 12.75 10.617 3.225 1 98.56 95 LEU A CA 1
ATOM 741 C C . LEU A 1 95 ? 13.523 9.469 3.859 1 98.56 95 LEU A C 1
ATOM 743 O O . LEU A 1 95 ? 13.883 8.508 3.178 1 98.56 95 LEU A O 1
ATOM 747 N N . ALA A 1 96 ? 13.82 9.555 5.133 1 98.69 96 ALA A N 1
ATOM 748 C CA . ALA A 1 96 ? 14.477 8.453 5.84 1 98.69 96 ALA A CA 1
ATOM 749 C C . ALA A 1 96 ? 13.602 7.199 5.832 1 98.69 96 ALA A C 1
ATOM 751 O O . ALA A 1 96 ? 14.102 6.09 5.645 1 98.69 96 ALA A O 1
ATOM 752 N N . GLN A 1 97 ? 12.32 7.328 6.051 1 98.88 97 GLN A N 1
ATOM 753 C CA . GLN A 1 97 ? 11.383 6.207 6.047 1 98.88 97 GLN A CA 1
ATOM 754 C C . GLN A 1 97 ? 11.273 5.594 4.652 1 98.88 97 GLN A C 1
ATOM 756 O O . GLN A 1 97 ? 11.25 4.371 4.508 1 98.88 97 GLN A O 1
ATOM 761 N N . PHE A 1 98 ? 11.227 6.434 3.627 1 98.75 98 PHE A N 1
ATOM 762 C CA . PHE A 1 98 ? 11.164 5.949 2.252 1 98.75 98 PHE A CA 1
ATOM 763 C C . PHE A 1 98 ? 12.391 5.113 1.914 1 98.75 98 PHE A C 1
ATOM 765 O O . PHE A 1 98 ? 12.281 4.082 1.244 1 98.75 98 PHE A O 1
ATOM 772 N N . LYS A 1 99 ? 13.516 5.609 2.354 1 98.56 99 LYS A N 1
ATOM 773 C CA . LYS A 1 99 ? 14.742 4.859 2.111 1 98.56 99 LYS A CA 1
ATOM 774 C C . LYS A 1 99 ? 14.648 3.445 2.676 1 98.56 99 LYS A C 1
ATOM 776 O O . LYS A 1 99 ? 15.023 2.479 2.012 1 98.56 99 LYS A O 1
ATOM 781 N N . LYS A 1 100 ? 14.141 3.293 3.863 1 98.75 100 LYS A N 1
ATOM 782 C CA . LYS A 1 100 ? 13.984 1.987 4.496 1 98.75 100 LYS A CA 1
ATOM 783 C C . LYS A 1 100 ? 12.961 1.136 3.748 1 98.75 100 LYS A C 1
ATOM 785 O O . LYS A 1 100 ? 13.195 -0.052 3.51 1 98.75 100 LYS A O 1
ATOM 790 N N . ILE A 1 101 ? 11.836 1.721 3.398 1 98.81 101 ILE A N 1
ATOM 791 C CA . ILE A 1 101 ? 10.789 1.023 2.658 1 98.81 101 ILE A CA 1
ATOM 792 C C . ILE A 1 101 ? 11.352 0.491 1.344 1 98.81 101 ILE A C 1
ATOM 794 O O . ILE A 1 101 ? 11.195 -0.689 1.023 1 98.81 101 ILE A O 1
ATOM 798 N N . ASN A 1 102 ? 12.055 1.352 0.663 1 98.69 102 ASN A N 1
ATOM 799 C CA . ASN A 1 102 ? 12.539 1 -0.667 1 98.69 102 ASN A CA 1
ATOM 800 C C . ASN A 1 102 ? 13.625 -0.07 -0.604 1 98.69 102 ASN A C 1
ATOM 802 O O . ASN A 1 102 ? 13.719 -0.926 -1.485 1 98.69 102 ASN A O 1
ATOM 806 N N . ALA A 1 103 ? 14.484 0.005 0.403 1 98.62 103 ALA A N 1
ATOM 807 C CA . ALA A 1 103 ? 15.492 -1.035 0.583 1 98.62 103 ALA A CA 1
ATOM 808 C C . ALA A 1 103 ? 14.844 -2.398 0.803 1 98.62 103 ALA A C 1
ATOM 810 O O . ALA A 1 103 ? 15.234 -3.387 0.177 1 98.62 103 ALA A O 1
ATOM 811 N N . GLN A 1 104 ? 13.836 -2.445 1.625 1 98.62 104 GLN A N 1
ATOM 812 C CA . GLN A 1 104 ? 13.164 -3.709 1.91 1 98.62 104 GLN A CA 1
ATOM 813 C C . GLN A 1 104 ? 12.344 -4.176 0.714 1 98.62 104 GLN A C 1
ATOM 815 O O . GLN A 1 104 ? 12.281 -5.371 0.427 1 98.62 104 GLN A O 1
ATOM 820 N N . ARG A 1 105 ? 11.719 -3.25 0.068 1 98.56 105 ARG A N 1
ATOM 821 C CA . ARG A 1 105 ? 10.961 -3.566 -1.141 1 98.56 105 ARG A CA 1
ATOM 822 C C . ARG A 1 105 ? 11.859 -4.207 -2.193 1 98.56 105 ARG A C 1
ATOM 824 O O . ARG A 1 105 ? 11.508 -5.238 -2.773 1 98.56 105 ARG A O 1
ATOM 831 N N . ALA A 1 106 ? 13.008 -3.609 -2.42 1 98.12 106 ALA A N 1
ATOM 832 C CA . ALA A 1 106 ? 13.945 -4.141 -3.404 1 98.12 106 ALA A CA 1
ATOM 833 C C . ALA A 1 106 ? 14.391 -5.551 -3.033 1 98.12 106 ALA A C 1
ATOM 835 O O . ALA A 1 106 ? 14.445 -6.438 -3.889 1 98.12 106 ALA A O 1
ATOM 836 N N . ALA A 1 107 ? 14.695 -5.734 -1.794 1 97.88 107 ALA A N 1
ATOM 837 C CA . ALA A 1 107 ? 15.102 -7.055 -1.323 1 97.88 107 ALA A CA 1
ATOM 838 C C . ALA A 1 107 ? 13.977 -8.07 -1.495 1 97.88 107 ALA A C 1
ATOM 840 O O . ALA A 1 107 ? 14.219 -9.211 -1.901 1 97.88 107 ALA A O 1
ATOM 841 N N . TYR A 1 108 ? 12.805 -7.68 -1.219 1 98.38 108 TYR A N 1
ATOM 842 C CA . TYR A 1 108 ? 11.648 -8.555 -1.335 1 98.38 108 TYR A CA 1
ATOM 843 C C . TYR A 1 108 ? 11.414 -8.969 -2.785 1 98.38 108 TYR A C 1
ATOM 845 O O . TYR A 1 108 ? 11.203 -10.148 -3.078 1 98.38 108 TYR A O 1
ATOM 853 N N . LEU A 1 109 ? 11.43 -8.008 -3.609 1 97.44 109 LEU A N 1
ATOM 854 C CA . LEU A 1 109 ? 11.172 -8.289 -5.016 1 97.44 109 LEU A CA 1
ATOM 855 C C . LEU A 1 109 ? 12.25 -9.195 -5.598 1 97.44 109 LEU A C 1
ATOM 857 O O . LEU A 1 109 ? 11.945 -10.094 -6.387 1 97.44 109 LEU A O 1
ATOM 861 N N . ALA A 1 110 ? 13.477 -8.961 -5.203 1 96.06 110 ALA A N 1
ATOM 862 C CA . ALA A 1 110 ? 14.562 -9.828 -5.648 1 96.06 110 ALA A CA 1
ATOM 863 C C . ALA A 1 110 ? 14.359 -11.258 -5.164 1 96.06 110 ALA A C 1
ATOM 865 O O . ALA A 1 110 ? 14.547 -12.211 -5.922 1 96.06 110 ALA A O 1
ATOM 866 N N . MET A 1 111 ? 13.992 -11.391 -3.961 1 95.38 111 MET A N 1
ATOM 867 C CA . MET A 1 111 ? 13.742 -12.711 -3.393 1 95.38 111 MET A CA 1
ATOM 868 C C . MET A 1 111 ? 12.562 -13.391 -4.086 1 95.38 111 MET A C 1
ATOM 870 O O . MET A 1 111 ? 12.641 -14.562 -4.445 1 95.38 111 MET A O 1
ATOM 874 N N . ALA A 1 112 ? 11.492 -12.648 -4.387 1 94.69 112 ALA A N 1
ATOM 875 C CA . ALA A 1 112 ? 10.25 -13.195 -4.934 1 94.69 112 ALA A CA 1
ATOM 876 C C . ALA A 1 112 ? 10.43 -13.617 -6.387 1 94.69 112 ALA A C 1
ATOM 878 O O . ALA A 1 112 ? 9.602 -14.352 -6.934 1 94.69 112 ALA A O 1
ATOM 879 N N . GLU A 1 113 ? 11.469 -13.133 -7.016 1 92.19 113 GLU A N 1
ATOM 880 C CA . GLU A 1 113 ? 11.734 -13.469 -8.414 1 92.19 113 GLU A CA 1
ATOM 881 C C . GLU A 1 113 ? 12.344 -14.859 -8.539 1 92.19 113 GLU A C 1
ATOM 883 O O . GLU A 1 113 ? 12.391 -15.43 -9.633 1 92.19 113 GLU A O 1
ATOM 888 N N . LYS A 1 114 ? 12.805 -15.398 -7.457 1 89.75 114 LYS A N 1
ATOM 889 C CA . LYS A 1 114 ? 13.438 -16.719 -7.492 1 89.75 114 LYS A CA 1
ATOM 890 C C . LYS A 1 114 ? 12.406 -17.812 -7.699 1 89.75 114 LYS A C 1
ATOM 892 O O . LYS A 1 114 ? 11.227 -17.641 -7.375 1 89.75 114 LYS A O 1
ATOM 897 N N . SER A 1 115 ? 12.875 -18.938 -8.258 1 82.31 115 SER A N 1
ATOM 898 C CA . SER A 1 115 ? 11.984 -20.062 -8.547 1 82.31 115 SER A CA 1
ATOM 899 C C . SER A 1 115 ? 11.492 -20.719 -7.266 1 82.31 115 SER A C 1
ATOM 901 O O . SER A 1 115 ? 10.352 -21.172 -7.191 1 82.31 115 SER A O 1
ATOM 903 N N . ARG A 1 116 ? 12.375 -20.828 -6.348 1 84.5 116 ARG A N 1
ATOM 904 C CA . ARG A 1 116 ? 11.984 -21.375 -5.051 1 84.5 116 ARG A CA 1
ATOM 905 C C . ARG A 1 116 ? 11.945 -20.281 -3.99 1 84.5 116 ARG A C 1
ATOM 907 O O . ARG A 1 116 ? 12.953 -19.625 -3.721 1 84.5 116 ARG A O 1
ATOM 914 N N . VAL A 1 117 ? 10.766 -20.047 -3.492 1 89.19 117 VAL A N 1
ATOM 915 C CA . VAL A 1 117 ? 10.57 -19.016 -2.49 1 89.19 117 VAL A CA 1
ATOM 916 C C . VAL A 1 117 ? 9.953 -19.609 -1.232 1 89.19 117 VAL A C 1
ATOM 918 O O . VAL A 1 117 ? 9.047 -20.453 -1.319 1 89.19 117 VAL A O 1
ATOM 921 N N . ASP A 1 118 ? 10.398 -19.203 -0.13 1 91.06 118 ASP A N 1
ATOM 922 C CA . ASP A 1 118 ? 9.844 -19.609 1.155 1 91.06 118 ASP A CA 1
ATOM 923 C C . ASP A 1 118 ? 8.602 -18.797 1.501 1 91.06 118 ASP A C 1
ATOM 925 O O . ASP A 1 118 ? 8.703 -17.594 1.773 1 91.06 118 ASP A O 1
ATOM 929 N N . PRO A 1 119 ? 7.473 -19.516 1.615 1 92.12 119 PRO A N 1
ATOM 930 C CA . PRO A 1 119 ? 6.242 -18.766 1.874 1 92.12 119 PRO A CA 1
ATOM 931 C C . PRO A 1 119 ? 6.27 -18.016 3.207 1 92.12 119 PRO A C 1
ATOM 933 O O . PRO A 1 119 ? 5.691 -16.938 3.328 1 92.12 119 PRO A O 1
ATOM 936 N N . LYS A 1 120 ? 6.891 -18.594 4.137 1 95.19 120 LYS A N 1
ATOM 937 C CA . LYS A 1 120 ? 6.965 -17.938 5.434 1 95.19 120 LYS A CA 1
ATOM 938 C C . LYS A 1 120 ? 7.758 -16.625 5.34 1 95.19 120 LYS A C 1
ATOM 940 O O . LYS A 1 120 ? 7.371 -15.617 5.93 1 95.19 120 LYS A O 1
ATOM 945 N N . LYS A 1 121 ? 8.859 -16.703 4.641 1 95.75 121 LYS A N 1
ATOM 946 C CA . LYS A 1 121 ? 9.672 -15.5 4.457 1 95.75 121 LYS A CA 1
ATOM 947 C C . LYS A 1 121 ? 8.93 -14.453 3.621 1 95.75 121 LYS A C 1
ATOM 949 O O . LYS A 1 121 ? 9.031 -13.258 3.889 1 95.75 121 LYS A O 1
ATOM 954 N N . LEU A 1 122 ? 8.18 -14.891 2.621 1 96.5 122 LEU A N 1
ATOM 955 C CA . LEU A 1 122 ? 7.352 -14 1.814 1 96.5 122 LEU A CA 1
ATOM 956 C C . LEU A 1 122 ? 6.395 -13.203 2.695 1 96.5 122 LEU A C 1
ATOM 958 O O . LEU A 1 122 ? 6.316 -11.984 2.582 1 96.5 122 LEU A O 1
ATOM 962 N N . HIS A 1 123 ? 5.727 -13.906 3.555 1 98.12 123 HIS A N 1
ATOM 963 C CA . HIS A 1 123 ? 4.754 -13.258 4.426 1 98.12 123 HIS A CA 1
ATOM 964 C C . HIS A 1 123 ? 5.434 -12.305 5.402 1 98.12 123 HIS A C 1
ATOM 966 O O . HIS A 1 123 ? 5.047 -11.133 5.508 1 98.12 123 HIS A O 1
ATOM 972 N N . LYS A 1 124 ? 6.465 -12.758 6.031 1 98.38 124 LYS A N 1
ATOM 973 C CA . LYS A 1 124 ? 7.148 -11.961 7.047 1 98.38 124 LYS A CA 1
ATOM 974 C C . LYS A 1 124 ? 7.699 -10.664 6.457 1 98.38 124 LYS A C 1
ATOM 976 O O . LYS A 1 124 ? 7.465 -9.586 7 1 98.38 124 LYS A O 1
ATOM 981 N N . ASP A 1 125 ? 8.422 -10.773 5.34 1 98.38 125 ASP A N 1
ATOM 982 C CA . ASP A 1 125 ? 9.07 -9.602 4.75 1 98.38 125 ASP A CA 1
ATOM 983 C C . ASP A 1 125 ? 8.031 -8.617 4.199 1 98.38 125 ASP A C 1
ATOM 985 O O . ASP A 1 125 ? 8.195 -7.406 4.328 1 98.38 125 ASP A O 1
ATOM 989 N N . LEU A 1 126 ? 6.961 -9.133 3.637 1 98.69 126 LEU A N 1
ATOM 990 C CA . LEU A 1 126 ? 5.945 -8.227 3.109 1 98.69 126 LEU A CA 1
ATOM 991 C C . LEU A 1 126 ? 5.199 -7.531 4.242 1 98.69 126 LEU A C 1
ATOM 993 O O . LEU A 1 126 ? 4.84 -6.355 4.121 1 98.69 126 LEU A O 1
ATOM 997 N N . HIS A 1 127 ? 4.98 -8.219 5.324 1 98.75 127 HIS A N 1
ATOM 998 C CA . HIS A 1 127 ? 4.379 -7.578 6.488 1 98.75 127 HIS A CA 1
ATOM 999 C C . HIS A 1 127 ? 5.27 -6.469 7.031 1 98.75 127 HIS A C 1
ATOM 1001 O O . HIS A 1 127 ? 4.777 -5.434 7.484 1 98.75 127 HIS A O 1
ATOM 1007 N N . ASN A 1 128 ? 6.543 -6.676 6.992 1 98.69 128 ASN A N 1
ATOM 1008 C CA . ASN A 1 128 ? 7.457 -5.633 7.445 1 98.69 128 ASN A CA 1
ATOM 1009 C C . ASN A 1 128 ? 7.391 -4.398 6.555 1 98.69 128 ASN A C 1
ATOM 1011 O O . ASN A 1 128 ? 7.359 -3.27 7.051 1 98.69 128 ASN A O 1
ATOM 1015 N N . ILE A 1 129 ? 7.406 -4.625 5.293 1 98.88 129 ILE A N 1
ATOM 1016 C CA . ILE A 1 129 ? 7.297 -3.518 4.352 1 98.88 129 ILE A CA 1
ATOM 1017 C C . ILE A 1 129 ? 5.996 -2.758 4.59 1 98.88 129 ILE A C 1
ATOM 1019 O O . ILE A 1 129 ? 5.988 -1.526 4.656 1 98.88 129 ILE A O 1
ATOM 1023 N N . ALA A 1 130 ? 4.91 -3.479 4.742 1 98.81 130 ALA A N 1
ATOM 1024 C CA . ALA A 1 130 ? 3.598 -2.885 4.98 1 98.81 130 ALA A CA 1
ATOM 1025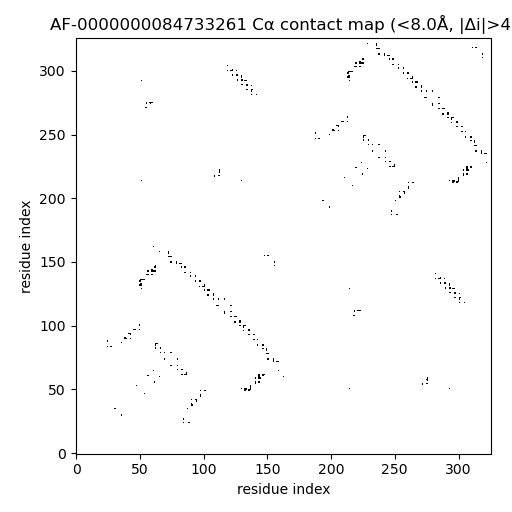 C C . ALA A 1 130 ? 3.602 -2.037 6.25 1 98.81 130 ALA A C 1
ATOM 1027 O O . ALA A 1 130 ? 3.051 -0.935 6.27 1 98.81 130 ALA A O 1
ATOM 1028 N N . TRP A 1 131 ? 4.195 -2.578 7.23 1 98.75 131 TRP A N 1
ATOM 1029 C CA . TRP A 1 131 ? 4.27 -1.861 8.5 1 98.75 131 TRP A CA 1
ATOM 1030 C C . TRP A 1 131 ? 5.008 -0.539 8.336 1 98.75 131 TRP A C 1
ATOM 1032 O O . TRP A 1 131 ? 4.578 0.49 8.867 1 98.75 131 TRP A O 1
ATOM 1042 N N . LEU A 1 132 ? 6.102 -0.562 7.648 1 98.88 132 LEU A N 1
ATOM 1043 C CA . LEU A 1 132 ? 6.891 0.644 7.426 1 98.88 132 LEU A CA 1
ATOM 1044 C C . LEU A 1 132 ? 6.098 1.675 6.633 1 98.88 132 LEU A C 1
ATOM 1046 O O . LEU A 1 132 ? 6.145 2.869 6.934 1 98.88 132 LEU A O 1
ATOM 1050 N N . MET A 1 133 ? 5.406 1.217 5.621 1 98.88 133 MET A N 1
ATOM 1051 C CA . MET A 1 133 ? 4.598 2.129 4.816 1 98.88 133 MET A CA 1
ATOM 1052 C C . MET A 1 133 ? 3.494 2.764 5.652 1 98.88 133 MET A C 1
ATOM 1054 O O . MET A 1 133 ? 3.229 3.961 5.535 1 98.88 133 MET A O 1
ATOM 1058 N N . ALA A 1 134 ? 2.867 1.964 6.492 1 98.81 134 ALA A N 1
ATOM 1059 C CA . ALA A 1 134 ? 1.842 2.479 7.395 1 98.81 134 ALA A CA 1
ATOM 1060 C C . ALA A 1 134 ? 2.424 3.518 8.352 1 98.81 134 ALA A C 1
ATOM 1062 O O . ALA A 1 134 ? 1.817 4.566 8.586 1 98.81 134 ALA A O 1
ATOM 1063 N N . GLN A 1 135 ? 3.572 3.201 8.844 1 98.81 135 GLN A N 1
ATOM 1064 C CA . GLN A 1 135 ? 4.223 4.117 9.773 1 98.81 135 GLN A CA 1
ATOM 1065 C C . GLN A 1 135 ? 4.531 5.453 9.109 1 98.81 135 GLN A C 1
ATOM 1067 O O . GLN A 1 135 ? 4.246 6.516 9.664 1 98.81 135 GLN A O 1
ATOM 1072 N N . ALA A 1 136 ? 5.117 5.359 7.926 1 98.88 136 ALA A N 1
ATOM 1073 C CA . ALA A 1 136 ? 5.465 6.578 7.199 1 98.88 136 ALA A CA 1
ATOM 1074 C C . ALA A 1 136 ? 4.223 7.426 6.926 1 98.88 136 ALA A C 1
ATOM 1076 O O . ALA A 1 136 ? 4.242 8.641 7.113 1 98.88 136 ALA A O 1
ATOM 1077 N N . THR A 1 137 ? 3.146 6.797 6.523 1 98.81 137 THR A N 1
ATOM 1078 C CA . THR A 1 137 ? 1.914 7.5 6.184 1 98.81 137 THR A CA 1
ATOM 1079 C C . THR A 1 137 ? 1.302 8.148 7.422 1 98.81 137 THR A C 1
ATOM 1081 O O . THR A 1 137 ? 0.958 9.328 7.402 1 98.81 137 THR A O 1
ATOM 1084 N N . ALA A 1 138 ? 1.217 7.371 8.5 1 98.38 138 ALA A N 1
ATOM 1085 C CA . ALA A 1 138 ? 0.629 7.887 9.734 1 98.38 138 ALA A CA 1
ATOM 1086 C C . ALA A 1 138 ? 1.473 9.016 10.312 1 98.38 138 ALA A C 1
ATOM 1088 O O . ALA A 1 138 ? 0.934 10.008 10.812 1 98.38 138 ALA A O 1
ATOM 1089 N N . ASP A 1 139 ? 2.773 8.844 10.258 1 98.5 139 ASP A N 1
ATOM 1090 C CA . ASP A 1 139 ? 3.658 9.906 10.727 1 98.5 139 ASP A CA 1
ATOM 1091 C C . ASP A 1 139 ? 3.451 11.188 9.914 1 98.5 139 ASP A C 1
ATOM 1093 O O . ASP A 1 139 ? 3.41 12.281 10.477 1 98.5 139 ASP A O 1
ATOM 1097 N N . HIS A 1 140 ? 3.379 11 8.633 1 98.5 140 HIS A N 1
ATOM 1098 C CA . HIS A 1 140 ? 3.238 12.172 7.781 1 98.5 140 HIS A CA 1
ATOM 1099 C C . HIS A 1 140 ? 1.91 12.883 8.031 1 98.5 140 HIS A C 1
ATOM 1101 O O . HIS A 1 140 ? 1.866 14.109 8.133 1 98.5 140 HIS A O 1
ATOM 1107 N N . LEU A 1 141 ? 0.832 12.102 8.195 1 97.62 141 LEU A N 1
ATOM 1108 C CA . LEU A 1 141 ? -0.457 12.688 8.547 1 97.62 141 LEU A CA 1
ATOM 1109 C C . LEU A 1 141 ? -0.378 13.414 9.883 1 97.62 141 LEU A C 1
ATOM 1111 O O . LEU A 1 141 ? -0.907 14.516 10.031 1 97.62 141 LEU A O 1
ATOM 1115 N N . THR A 1 142 ? 0.273 12.805 10.812 1 96.69 142 THR A N 1
ATOM 1116 C CA . THR A 1 142 ? 0.445 13.43 12.117 1 96.69 142 THR A CA 1
ATOM 1117 C C . THR A 1 142 ? 1.185 14.758 11.984 1 96.69 142 THR A C 1
ATOM 1119 O O . THR A 1 142 ? 0.892 15.711 12.711 1 96.69 142 THR A O 1
ATOM 1122 N N . GLY A 1 143 ? 2.131 14.789 11.031 1 96.94 143 GLY A N 1
ATOM 1123 C CA . GLY A 1 143 ? 2.797 16.047 10.734 1 96.94 143 GLY A CA 1
ATOM 1124 C C . GLY A 1 143 ? 1.845 17.125 10.25 1 96.94 143 GLY A C 1
ATOM 1125 O O . GLY A 1 143 ? 1.938 18.281 10.68 1 96.94 143 GLY A O 1
ATOM 1126 N N . HIS A 1 144 ? 0.948 16.75 9.367 1 96.88 144 HIS A N 1
ATOM 1127 C CA . HIS A 1 144 ? -0.063 17.703 8.922 1 96.88 144 HIS A CA 1
ATOM 1128 C C . HIS A 1 144 ? -0.891 18.219 10.086 1 96.88 144 HIS A C 1
ATOM 1130 O O . HIS A 1 144 ? -1.131 19.438 10.195 1 96.88 144 HIS A O 1
ATOM 1136 N N . LEU A 1 145 ? -1.302 17.344 10.953 1 95.62 145 LEU A N 1
ATOM 1137 C CA . LEU A 1 145 ? -2.123 17.703 12.102 1 95.62 145 LEU A CA 1
ATOM 1138 C C . LEU A 1 145 ? -1.357 18.625 13.047 1 95.62 145 LEU A C 1
ATOM 1140 O O . LEU A 1 145 ? -1.926 19.578 13.594 1 95.62 145 LEU A O 1
ATOM 1144 N N . ASN A 1 146 ? -0.124 18.344 13.211 1 95.19 146 ASN A N 1
ATOM 1145 C CA . ASN A 1 146 ? 0.708 19.172 14.07 1 95.19 146 ASN A CA 1
ATOM 1146 C C . ASN A 1 146 ? 0.907 20.562 13.484 1 95.19 146 ASN A C 1
ATOM 1148 O O . ASN A 1 146 ? 0.944 21.562 14.219 1 95.19 146 ASN A O 1
ATOM 1152 N N . ALA A 1 147 ? 1.068 20.656 12.195 1 96.94 147 ALA A N 1
ATOM 1153 C CA . ALA A 1 147 ? 1.187 21.953 11.547 1 96.94 147 ALA A CA 1
ATOM 1154 C C . ALA A 1 147 ? -0.065 22.797 11.773 1 96.94 147 ALA A C 1
ATOM 1156 O O . ALA A 1 147 ? 0.026 24 12.016 1 96.94 147 ALA A O 1
ATOM 1157 N N . ALA A 1 148 ? -1.196 22.172 11.703 1 95.94 148 ALA A N 1
ATOM 1158 C CA . ALA A 1 148 ? -2.465 22.859 11.914 1 95.94 148 ALA A CA 1
ATOM 1159 C C . ALA A 1 148 ? -2.533 23.453 13.32 1 95.94 148 ALA A C 1
ATOM 1161 O O . ALA A 1 148 ? -3.156 24.5 13.531 1 95.94 148 ALA A O 1
ATOM 1162 N N . LYS A 1 149 ? -1.864 22.906 14.289 1 96.06 149 LYS A N 1
ATOM 1163 C CA . LYS A 1 149 ? -1.908 23.359 15.672 1 96.06 149 LYS A CA 1
ATOM 1164 C C . LYS A 1 149 ? -1.146 24.656 15.859 1 96.06 149 LYS A C 1
ATOM 1166 O O . LYS A 1 149 ? -1.281 25.328 16.891 1 96.06 149 LYS A O 1
ATOM 1171 N N . VAL A 1 150 ? -0.349 24.969 14.906 1 98.25 150 VAL A N 1
ATOM 1172 C CA . VAL A 1 150 ? 0.402 26.219 14.961 1 98.25 150 VAL A CA 1
ATOM 1173 C C . VAL A 1 150 ? -0.531 27.391 14.672 1 98.25 150 VAL A C 1
ATOM 1175 O O . VAL A 1 150 ? -0.227 28.531 15.031 1 98.25 150 VAL A O 1
ATOM 1178 N N . LEU A 1 151 ? -1.653 27.156 14.031 1 98.06 151 LEU A N 1
ATOM 1179 C CA . LEU A 1 151 ? -2.6 28.172 13.602 1 98.06 151 LEU A CA 1
ATOM 1180 C C . LEU A 1 151 ? -3.584 28.5 14.719 1 98.06 151 LEU A C 1
ATOM 1182 O O . LEU A 1 151 ? -3.895 27.641 15.555 1 98.06 151 LEU A O 1
ATOM 1186 N N . THR A 1 152 ? -4.023 29.797 14.734 1 98 152 THR A N 1
ATOM 1187 C CA . THR A 1 152 ? -5.121 30.156 15.625 1 98 152 THR A CA 1
ATOM 1188 C C . THR A 1 152 ? -6.441 29.594 15.102 1 98 152 THR A C 1
ATOM 1190 O O . THR A 1 152 ? -6.531 29.156 13.953 1 98 152 THR A O 1
ATOM 1193 N N . ALA A 1 153 ? -7.477 29.656 15.914 1 96.56 153 ALA A N 1
ATOM 1194 C CA . ALA A 1 153 ? -8.797 29.172 15.516 1 96.56 153 ALA A CA 1
ATOM 1195 C C . ALA A 1 153 ? -9.312 29.953 14.305 1 96.56 153 ALA A C 1
ATOM 1197 O O . ALA A 1 153 ? -9.922 29.375 13.406 1 96.56 153 ALA A O 1
ATOM 1198 N N . ALA A 1 154 ? -9.125 31.219 14.297 1 97.62 154 ALA A N 1
ATOM 1199 C CA . ALA A 1 154 ? -9.57 32.062 13.188 1 97.62 154 ALA A CA 1
ATOM 1200 C C . ALA A 1 154 ? -8.828 31.703 11.906 1 97.62 154 ALA A C 1
ATOM 1202 O O . ALA A 1 154 ? -9.43 31.641 10.828 1 97.62 154 ALA A O 1
ATOM 1203 N N . GLN A 1 155 ? -7.504 31.438 11.992 1 98.25 155 GLN A N 1
ATOM 1204 C CA . GLN A 1 155 ? -6.688 31.047 10.852 1 98.25 155 GLN A CA 1
ATOM 1205 C C . GLN A 1 155 ? -7.105 29.688 10.312 1 98.25 155 GLN A C 1
ATOM 1207 O O . GLN A 1 155 ? -7.133 29.469 9.094 1 98.25 155 GLN A O 1
ATOM 1212 N N . LEU A 1 156 ? -7.426 28.781 11.18 1 96.19 156 LEU A N 1
ATOM 1213 C CA . LEU A 1 156 ? -7.859 27.453 10.781 1 96.19 156 LEU A CA 1
ATOM 1214 C C . LEU A 1 156 ? -9.172 27.516 10.008 1 96.19 156 LEU A C 1
ATOM 1216 O O . LEU A 1 156 ? -9.344 26.797 9.016 1 96.19 156 LEU A O 1
ATOM 1220 N N . LYS A 1 157 ? -10.094 28.281 10.445 1 95.06 157 LYS A N 1
ATOM 1221 C CA . LYS A 1 157 ? -11.359 28.469 9.75 1 95.06 157 LYS A CA 1
ATOM 1222 C C . LYS A 1 157 ? -11.133 29.031 8.344 1 95.06 157 LYS A C 1
ATOM 1224 O O . LYS A 1 157 ? -11.75 28.578 7.379 1 95.06 157 LYS A O 1
ATOM 1229 N N . LYS A 1 158 ? -10.25 30 8.242 1 96.69 158 LYS A N 1
ATOM 1230 C CA . LYS A 1 158 ? -9.922 30.594 6.945 1 96.69 158 LYS A CA 1
ATOM 1231 C C . LYS A 1 158 ? -9.273 29.562 6.023 1 96.69 158 LYS A C 1
ATOM 1233 O O . LYS A 1 158 ? -9.578 29.516 4.828 1 96.69 158 LYS A O 1
ATOM 1238 N N . LEU A 1 159 ? -8.398 28.766 6.629 1 96 159 LEU A N 1
ATOM 1239 C CA . LEU A 1 159 ? -7.734 27.719 5.855 1 96 159 LEU A CA 1
ATOM 1240 C C . LEU A 1 159 ? -8.758 26.766 5.242 1 96 159 LEU A C 1
ATOM 1242 O O . LEU A 1 159 ? -8.625 26.359 4.086 1 96 159 LEU A O 1
ATOM 1246 N N . SER A 1 160 ? -9.766 26.422 5.93 1 91.06 160 SER A N 1
ATOM 1247 C CA . SER A 1 160 ? -10.812 25.5 5.473 1 91.06 160 SER A CA 1
ATOM 1248 C C . SER A 1 160 ? -11.594 26.094 4.305 1 91.06 160 SER A C 1
ATOM 1250 O O . SER A 1 160 ? -12.109 25.359 3.461 1 91.06 160 SER A O 1
ATOM 1252 N N . SER A 1 161 ? -11.562 27.375 4.199 1 91.62 161 SER A N 1
ATOM 1253 C CA . SER A 1 161 ? -12.297 28.047 3.131 1 91.62 161 SER A CA 1
ATOM 1254 C C . SER A 1 161 ? -11.453 28.141 1.857 1 91.62 161 SER A C 1
ATOM 1256 O O . SER A 1 161 ? -12 28.312 0.764 1 91.62 161 SER A O 1
ATOM 1258 N N . ILE A 1 162 ? -10.188 28.109 2.049 1 91 162 ILE A N 1
ATOM 1259 C CA . ILE A 1 162 ? -9.273 28.203 0.919 1 91 162 ILE A CA 1
ATOM 1260 C C . ILE A 1 162 ? -9.172 26.844 0.229 1 91 162 ILE A C 1
ATOM 1262 O O . ILE A 1 162 ? -9.031 26.766 -0.994 1 91 162 ILE A O 1
ATOM 1266 N N . LYS A 1 163 ? -9.227 25.812 0.976 1 79.19 163 LYS A N 1
ATOM 1267 C CA . LYS A 1 163 ? -9.047 24.453 0.443 1 79.19 163 LYS A CA 1
ATOM 1268 C C . LYS A 1 163 ? -10.211 24.062 -0.469 1 79.19 163 LYS A C 1
ATOM 1270 O O . LYS A 1 163 ? -11.32 24.578 -0.314 1 79.19 163 LYS A O 1
ATOM 1275 N N . MET B 1 1 ? 40.125 -70.188 -16.219 1 28.95 1 MET B N 1
ATOM 1276 C CA . MET B 1 1 ? 39.844 -68.75 -16.547 1 28.95 1 MET B CA 1
ATOM 1277 C C . MET B 1 1 ? 38.375 -68.438 -16.266 1 28.95 1 MET B C 1
ATOM 1279 O O . MET B 1 1 ? 37.5 -68.562 -17.141 1 28.95 1 MET B O 1
ATOM 1283 N N . ILE B 1 2 ? 37.844 -68.875 -15.148 1 32.47 2 ILE B N 1
ATOM 1284 C CA . ILE B 1 2 ? 36.438 -68.875 -14.758 1 32.47 2 ILE B CA 1
ATOM 1285 C C . ILE B 1 2 ? 35.938 -67.438 -14.594 1 32.47 2 ILE B C 1
ATOM 1287 O O . ILE B 1 2 ? 36.531 -66.688 -13.828 1 32.47 2 ILE B O 1
ATOM 1291 N N . LYS B 1 3 ? 35.219 -66.938 -15.641 1 33.56 3 LYS B N 1
ATOM 1292 C CA . LYS B 1 3 ? 34.562 -65.688 -15.891 1 33.56 3 LYS B CA 1
ATOM 1293 C C . LYS B 1 3 ? 33.562 -65.312 -14.781 1 33.56 3 LYS B C 1
ATOM 1295 O O . LYS B 1 3 ? 32.5 -65.938 -14.695 1 33.56 3 LYS B O 1
ATOM 1300 N N . LYS B 1 4 ? 33.938 -65.188 -13.508 1 46.44 4 LYS B N 1
ATOM 1301 C CA . LYS B 1 4 ? 32.906 -64.938 -12.508 1 46.44 4 LYS B CA 1
ATOM 1302 C C . LYS B 1 4 ? 32.062 -63.719 -12.883 1 46.44 4 LYS B C 1
ATOM 1304 O O . LYS B 1 4 ? 32.594 -62.625 -13.172 1 46.44 4 LYS B O 1
ATOM 1309 N N . ALA B 1 5 ? 30.875 -63.938 -13.477 1 48.03 5 ALA B N 1
ATOM 1310 C CA . ALA B 1 5 ? 29.859 -62.969 -13.875 1 48.03 5 ALA B CA 1
ATOM 1311 C C . ALA B 1 5 ? 29.547 -62.031 -12.734 1 48.03 5 ALA B C 1
ATOM 1313 O O . ALA B 1 5 ? 29.609 -62.406 -11.562 1 48.03 5 ALA B O 1
ATOM 1314 N N . LEU B 1 6 ? 29.438 -60.688 -13.078 1 40.94 6 LEU B N 1
ATOM 1315 C CA . LEU B 1 6 ? 29.188 -59.375 -12.531 1 40.94 6 LEU B CA 1
ATOM 1316 C C . LEU B 1 6 ? 27.797 -59.281 -11.898 1 40.94 6 LEU B C 1
ATOM 1318 O O . LEU B 1 6 ? 26.844 -59.875 -12.43 1 40.94 6 LEU B O 1
ATOM 1322 N N . ILE B 1 7 ? 27.609 -58.875 -10.641 1 45.25 7 ILE B N 1
ATOM 1323 C CA . ILE B 1 7 ? 26.672 -58.562 -9.57 1 45.25 7 ILE B CA 1
ATOM 1324 C C . ILE B 1 7 ? 25.766 -57.406 -9.969 1 45.25 7 ILE B C 1
ATOM 1326 O O . ILE B 1 7 ? 25.094 -56.812 -9.125 1 45.25 7 ILE B O 1
ATOM 1330 N N . PHE B 1 8 ? 25.125 -57.156 -11.102 1 46.62 8 PHE B N 1
ATOM 1331 C CA . PHE B 1 8 ? 24.547 -55.844 -11.102 1 46.62 8 PHE B CA 1
ATOM 1332 C C . PHE B 1 8 ? 23.297 -55.781 -10.227 1 46.62 8 PHE B C 1
ATOM 1334 O O . PHE B 1 8 ? 22.328 -56.5 -10.484 1 46.62 8 PHE B O 1
ATOM 1341 N N . PRO B 1 9 ? 23.359 -55.469 -8.938 1 44.47 9 PRO B N 1
ATOM 1342 C CA . PRO B 1 9 ? 22.094 -55.375 -8.211 1 44.47 9 PRO B CA 1
ATOM 1343 C C . PRO B 1 9 ? 21.156 -54.312 -8.781 1 44.47 9 PRO B C 1
ATOM 1345 O O . PRO B 1 9 ? 21.609 -53.281 -9.25 1 44.47 9 PRO B O 1
ATOM 1348 N N . LEU B 1 10 ? 19.969 -54.625 -9.375 1 43.22 10 LEU B N 1
ATOM 1349 C CA . LEU B 1 10 ? 18.844 -53.812 -9.82 1 43.22 10 LEU B CA 1
ATOM 1350 C C . LEU B 1 10 ? 18.312 -52.938 -8.672 1 43.22 10 LEU B C 1
ATOM 1352 O O . LEU B 1 10 ? 17.812 -53.469 -7.684 1 43.22 10 LEU B O 1
ATOM 1356 N N . PHE B 1 11 ? 18.844 -51.719 -8.414 1 42.88 11 PHE B N 1
ATOM 1357 C CA . PHE B 1 11 ? 18.281 -50.75 -7.48 1 42.88 11 PHE B CA 1
ATOM 1358 C C . PHE B 1 11 ? 16.891 -50.344 -7.906 1 42.88 11 PHE B C 1
ATOM 1360 O O . PHE B 1 11 ? 16.703 -49.719 -8.953 1 42.88 11 PHE B O 1
ATOM 1367 N N . SER B 1 12 ? 15.781 -51 -7.59 1 40.34 12 SER B N 1
ATOM 1368 C CA . SER B 1 12 ? 14.43 -50.5 -7.824 1 40.34 12 SER B CA 1
ATOM 1369 C C . SER B 1 12 ? 14.219 -49.125 -7.168 1 40.34 12 SER B C 1
ATOM 1371 O O . SER B 1 12 ? 14.438 -48.969 -5.965 1 40.34 12 SER B O 1
ATOM 1373 N N . ALA B 1 13 ? 14.359 -48 -7.887 1 42.22 13 ALA B N 1
ATOM 1374 C CA . ALA B 1 13 ? 14 -46.625 -7.484 1 42.22 13 ALA B CA 1
ATOM 1375 C C . ALA B 1 13 ? 12.555 -46.562 -6.98 1 42.22 13 ALA B C 1
ATOM 1377 O O . ALA B 1 13 ? 11.617 -46.781 -7.75 1 42.22 13 ALA B O 1
ATOM 1378 N N . LEU B 1 14 ? 12.266 -46.844 -5.746 1 39.69 14 LEU B N 1
ATOM 1379 C CA . LEU B 1 14 ? 10.984 -46.5 -5.141 1 39.69 14 LEU B CA 1
ATOM 1380 C C . LEU B 1 14 ? 10.68 -45.031 -5.348 1 39.69 14 LEU B C 1
ATOM 1382 O O . LEU B 1 14 ? 11.375 -44.156 -4.812 1 39.69 14 LEU B O 1
ATOM 1386 N N . LEU B 1 15 ? 10.117 -44.625 -6.477 1 38.53 15 LEU B N 1
ATOM 1387 C CA . LEU B 1 15 ? 9.531 -43.312 -6.621 1 38.53 15 LEU B CA 1
ATOM 1388 C C . LEU B 1 15 ? 8.57 -43 -5.477 1 38.53 15 LEU B C 1
ATOM 1390 O O . LEU B 1 15 ? 7.527 -43.656 -5.348 1 38.53 15 LEU B O 1
ATOM 1394 N N . ILE B 1 16 ? 9.023 -42.594 -4.34 1 39.75 16 ILE B N 1
ATOM 1395 C CA . ILE B 1 16 ? 8.164 -41.969 -3.326 1 39.75 16 ILE B CA 1
ATOM 1396 C C . ILE B 1 16 ? 7.324 -40.875 -3.959 1 39.75 16 ILE B C 1
ATOM 1398 O O . ILE B 1 16 ? 7.852 -39.844 -4.379 1 39.75 16 ILE B O 1
ATOM 1402 N N . SER B 1 17 ? 6.164 -41.219 -4.613 1 36.38 17 SER B N 1
ATOM 1403 C CA . SER B 1 17 ? 5.164 -40.219 -4.934 1 36.38 17 SER B CA 1
ATOM 1404 C C . SER B 1 17 ? 4.824 -39.375 -3.711 1 36.38 17 SER B C 1
ATOM 1406 O O . SER B 1 17 ? 4.305 -39.875 -2.719 1 36.38 17 SER B O 1
ATOM 1408 N N . ALA B 1 18 ? 5.617 -38.406 -3.354 1 38.97 18 ALA B N 1
ATOM 1409 C CA . ALA B 1 18 ? 5.133 -37.375 -2.439 1 38.97 18 ALA B CA 1
ATOM 1410 C C . ALA B 1 18 ? 3.721 -36.938 -2.812 1 38.97 18 ALA B C 1
ATOM 1412 O O . ALA B 1 18 ? 3.518 -36.281 -3.836 1 38.97 18 ALA B O 1
ATOM 1413 N N . THR B 1 19 ? 2.688 -37.688 -2.412 1 39.94 19 THR B N 1
ATOM 1414 C CA . THR B 1 19 ? 1.335 -37.156 -2.49 1 39.94 19 THR B CA 1
ATOM 1415 C C . THR B 1 19 ? 1.251 -35.812 -1.792 1 39.94 19 THR B C 1
ATOM 1417 O O . THR B 1 19 ? 1.517 -35.688 -0.592 1 39.94 19 THR B O 1
ATOM 1420 N N . PRO B 1 20 ? 1.555 -34.688 -2.453 1 39.62 20 PRO B N 1
ATOM 1421 C CA . PRO B 1 20 ? 1.355 -33.438 -1.732 1 39.62 20 PRO B CA 1
ATOM 1422 C C . PRO B 1 20 ? 0.052 -33.406 -0.938 1 39.62 20 PRO B C 1
ATOM 1424 O O . PRO B 1 20 ? -0.957 -33.969 -1.382 1 39.62 20 PRO B O 1
ATOM 1427 N N . VAL B 1 21 ? 0.137 -33.406 0.323 1 36.28 21 VAL B N 1
ATOM 1428 C CA . VAL B 1 21 ? -0.98 -33.125 1.22 1 36.28 21 VAL B CA 1
ATOM 1429 C C . VAL B 1 21 ? -1.795 -31.953 0.68 1 36.28 21 VAL B C 1
ATOM 1431 O O . VAL B 1 21 ? -1.357 -30.797 0.749 1 36.28 21 VAL B O 1
ATOM 1434 N N . ILE B 1 22 ? -2.379 -31.969 -0.51 1 37.41 22 ILE B N 1
ATOM 1435 C CA . ILE B 1 22 ? -3.445 -31.031 -0.824 1 37.41 22 ILE B CA 1
ATOM 1436 C C . ILE B 1 22 ? -4.41 -30.938 0.355 1 37.41 22 ILE B C 1
ATOM 1438 O O . ILE B 1 22 ? -4.961 -31.938 0.8 1 37.41 22 ILE B O 1
ATOM 1442 N N . SER B 1 23 ? -4.145 -30.172 1.307 1 35.5 23 SER B N 1
ATOM 1443 C CA . SER B 1 23 ? -5.234 -29.891 2.234 1 35.5 23 SER B CA 1
ATOM 1444 C C . SER B 1 23 ? -6.594 -30.047 1.551 1 35.5 23 SER B C 1
ATOM 1446 O O . SER B 1 23 ? -6.691 -29.938 0.328 1 35.5 23 SER B O 1
ATOM 1448 N N . HIS B 1 24 ? -7.559 -30.688 2.248 1 35.16 24 HIS B N 1
ATOM 1449 C CA . HIS B 1 24 ? -8.953 -30.875 1.879 1 35.16 24 HIS B CA 1
ATOM 1450 C C . HIS B 1 24 ? -9.508 -29.656 1.146 1 35.16 24 HIS B C 1
ATOM 1452 O O . HIS B 1 24 ? -9.781 -28.625 1.767 1 35.16 24 HIS B O 1
ATOM 1458 N N . ALA B 1 25 ? -8.867 -29.25 0.113 1 38.81 25 ALA B N 1
ATOM 1459 C CA . ALA B 1 25 ? -9.602 -28.344 -0.773 1 38.81 25 ALA B CA 1
ATOM 1460 C C . ALA B 1 25 ? -11.094 -28.688 -0.786 1 38.81 25 ALA B C 1
ATOM 1462 O O . ALA B 1 25 ? -11.477 -29.812 -1.076 1 38.81 25 ALA B O 1
ATOM 1463 N N . ASP B 1 26 ? -11.953 -28.078 0.008 1 40.66 26 ASP B N 1
ATOM 1464 C CA . ASP B 1 26 ? -13.406 -28.234 0.044 1 40.66 26 ASP B CA 1
ATOM 1465 C C . ASP B 1 26 ? -13.977 -28.406 -1.363 1 40.66 26 ASP B C 1
ATOM 1467 O O . ASP B 1 26 ? -13.445 -27.828 -2.322 1 40.66 26 ASP B O 1
ATOM 1471 N N . ASN B 1 27 ? -14.555 -29.594 -1.673 1 41.12 27 ASN B N 1
ATOM 1472 C CA . ASN B 1 27 ? -15.469 -29.906 -2.766 1 41.12 27 ASN B CA 1
ATOM 1473 C C . ASN B 1 27 ? -16.281 -28.672 -3.176 1 41.12 27 ASN B C 1
ATOM 1475 O O . ASN B 1 27 ? -17.391 -28.469 -2.678 1 41.12 27 ASN B O 1
ATOM 1479 N N . LEU B 1 28 ? -15.648 -27.484 -3.326 1 50.69 28 LEU B N 1
ATOM 1480 C CA . LEU B 1 28 ? -16.531 -26.469 -3.881 1 50.69 28 LEU B CA 1
ATOM 1481 C C . LEU B 1 28 ? -17.188 -26.953 -5.164 1 50.69 28 LEU B C 1
ATOM 1483 O O . LEU B 1 28 ? -16.531 -27.5 -6.043 1 50.69 28 LEU B O 1
ATOM 1487 N N . PRO B 1 29 ? -18.438 -27.188 -5.125 1 51.31 29 PRO B N 1
ATOM 1488 C CA . PRO B 1 29 ? -19.125 -27.594 -6.363 1 51.31 29 PRO B CA 1
ATOM 1489 C C . PRO B 1 29 ? -18.672 -26.766 -7.57 1 51.31 29 PRO B C 1
ATOM 1491 O O . PRO B 1 29 ? -18.234 -25.625 -7.418 1 51.31 29 PRO B O 1
ATOM 1494 N N . PRO B 1 30 ? -18.516 -27.344 -8.664 1 57.59 30 PRO B N 1
ATOM 1495 C CA . PRO B 1 30 ? -18.172 -26.609 -9.891 1 57.59 30 PRO B CA 1
ATOM 1496 C C . PRO B 1 30 ? -19 -25.344 -10.07 1 57.59 30 PRO B C 1
ATOM 1498 O O . PRO B 1 30 ? -20.203 -25.344 -9.805 1 57.59 30 PRO B O 1
ATOM 1501 N N . LEU B 1 31 ? -18.297 -24.234 -9.969 1 64.56 31 LEU B N 1
ATOM 1502 C CA . LEU B 1 31 ? -19.016 -23 -10.266 1 64.56 31 LEU B CA 1
ATOM 1503 C C . LEU B 1 31 ? -19.438 -22.953 -11.727 1 64.56 31 LEU B C 1
ATOM 1505 O O . LEU B 1 31 ? -18.734 -23.5 -12.594 1 64.56 31 LEU B O 1
ATOM 1509 N N . THR B 1 32 ? -20.703 -22.562 -11.852 1 70.62 32 THR B N 1
ATOM 1510 C CA . THR B 1 32 ? -21.156 -22.312 -13.211 1 70.62 32 THR B CA 1
ATOM 1511 C C . THR B 1 32 ? -20.281 -21.266 -13.883 1 70.62 32 THR B C 1
ATOM 1513 O O . THR B 1 32 ? -19.516 -20.562 -13.211 1 70.62 32 THR B O 1
ATOM 1516 N N . GLY B 1 33 ? -20.234 -21.312 -15.102 1 76.5 33 GLY B N 1
ATOM 1517 C CA . GLY B 1 33 ? -19.562 -20.312 -15.898 1 76.5 33 GLY B CA 1
ATOM 1518 C C . GLY B 1 33 ? -19.906 -18.891 -15.492 1 76.5 33 GLY B C 1
ATOM 1519 O O . GLY B 1 33 ? -19.031 -18.047 -15.344 1 76.5 33 GLY B O 1
ATOM 1520 N N . ALA B 1 34 ? -21.203 -18.734 -15.164 1 82.94 34 ALA B N 1
ATOM 1521 C CA . ALA B 1 34 ? -21.656 -17.406 -14.82 1 82.94 34 ALA B CA 1
ATOM 1522 C C . ALA B 1 34 ? -21.141 -16.969 -13.453 1 82.94 34 ALA B C 1
ATOM 1524 O O . ALA B 1 34 ? -20.734 -15.812 -13.273 1 82.94 34 ALA B O 1
ATOM 1525 N N . LYS B 1 35 ? -21.109 -17.797 -12.477 1 87.25 35 LYS B N 1
ATOM 1526 C CA . LYS B 1 35 ? -20.609 -17.469 -11.141 1 87.25 35 LYS B CA 1
ATOM 1527 C C . LYS B 1 35 ? -19.109 -17.203 -11.156 1 87.25 35 LYS B C 1
ATOM 1529 O O . LYS B 1 35 ? -18.625 -16.297 -10.492 1 87.25 35 LYS B O 1
ATOM 1534 N N . THR B 1 36 ? -18.484 -17.969 -11.945 1 87.88 36 THR B N 1
ATOM 1535 C CA . THR B 1 36 ? -17.047 -17.766 -12.086 1 87.88 36 THR B CA 1
ATOM 1536 C C . THR B 1 36 ? -16.734 -16.422 -12.734 1 87.88 36 THR B C 1
ATOM 1538 O O . THR B 1 36 ? -15.859 -15.688 -12.273 1 87.88 36 THR B O 1
ATOM 1541 N N . ALA B 1 37 ? -17.516 -16.109 -13.727 1 89.69 37 ALA B N 1
ATOM 1542 C CA . ALA B 1 37 ? -17.344 -14.828 -14.406 1 89.69 37 ALA B CA 1
ATOM 1543 C C . ALA B 1 37 ? -17.562 -13.664 -13.438 1 89.69 37 ALA B C 1
ATOM 1545 O O . ALA B 1 37 ? -16.828 -12.68 -13.461 1 89.69 37 ALA B O 1
ATOM 1546 N N . LYS B 1 38 ? -18.594 -13.75 -12.648 1 92.44 38 LYS B N 1
ATOM 1547 C CA . LYS B 1 38 ? -18.875 -12.711 -11.664 1 92.44 38 LYS B CA 1
ATOM 1548 C C . LYS B 1 38 ? -17.734 -12.586 -10.656 1 92.44 38 LYS B C 1
ATOM 1550 O O . LYS B 1 38 ? -17.328 -11.477 -10.305 1 92.44 38 LYS B O 1
ATOM 1555 N N . MET B 1 39 ? -17.219 -13.672 -10.219 1 94 39 MET B N 1
ATOM 1556 C CA . MET B 1 39 ? -16.109 -13.672 -9.273 1 94 39 MET B CA 1
ATOM 1557 C C . MET B 1 39 ? -14.883 -13 -9.875 1 94 39 MET B C 1
ATOM 1559 O O . MET B 1 39 ? -14.219 -12.211 -9.203 1 94 39 MET B O 1
ATOM 1563 N N . PHE B 1 40 ? -14.648 -13.273 -11.055 1 94.38 40 PHE B N 1
ATOM 1564 C CA . PHE B 1 40 ? -13.508 -12.672 -11.734 1 94.38 40 PHE B CA 1
ATOM 1565 C C . PHE B 1 40 ? -13.688 -11.156 -11.859 1 94.38 40 PHE B C 1
ATOM 1567 O O . PHE B 1 40 ? -12.75 -10.398 -11.625 1 94.38 40 PHE B O 1
ATOM 1574 N N . ASN B 1 41 ? -14.875 -10.836 -12.258 1 94.56 41 ASN B N 1
ATOM 1575 C CA . ASN B 1 41 ? -15.156 -9.406 -12.383 1 94.56 41 ASN B CA 1
ATOM 1576 C C . ASN B 1 41 ? -14.984 -8.68 -11.055 1 94.56 41 ASN B C 1
ATOM 1578 O O . ASN B 1 41 ? -14.406 -7.594 -11.008 1 94.56 41 ASN B O 1
ATOM 1582 N N . ASP B 1 42 ? -15.508 -9.273 -9.977 1 96.44 42 ASP B N 1
ATOM 1583 C CA . ASP B 1 42 ? -15.336 -8.695 -8.648 1 96.44 42 ASP B CA 1
ATOM 1584 C C . ASP B 1 42 ? -13.867 -8.617 -8.266 1 96.44 42 ASP B C 1
ATOM 1586 O O . ASP B 1 42 ? -13.406 -7.594 -7.75 1 96.44 42 ASP B O 1
ATOM 1590 N N . PHE B 1 43 ? -13.172 -9.609 -8.531 1 97.81 43 PHE B N 1
ATOM 1591 C CA . PHE B 1 43 ? -11.75 -9.656 -8.227 1 97.81 43 PHE B CA 1
ATOM 1592 C C . PHE B 1 43 ? -11 -8.555 -8.969 1 97.81 43 PHE B C 1
ATOM 1594 O O . PHE B 1 43 ? -10.25 -7.793 -8.352 1 97.81 43 PHE B O 1
ATOM 1601 N N . ARG B 1 44 ? -11.234 -8.484 -10.211 1 95.38 44 ARG B N 1
ATOM 1602 C CA . ARG B 1 44 ? -10.523 -7.523 -11.047 1 95.38 44 ARG B CA 1
ATOM 1603 C C . ARG B 1 44 ? -10.797 -6.09 -10.594 1 95.38 44 ARG B C 1
ATOM 1605 O O . ARG B 1 44 ? -9.914 -5.238 -10.648 1 95.38 44 ARG B O 1
ATOM 1612 N N . SER B 1 45 ? -11.969 -5.828 -10.141 1 96 45 SER B N 1
ATOM 1613 C CA . SER B 1 45 ? -12.359 -4.477 -9.75 1 96 45 SER B CA 1
ATOM 1614 C C . SER B 1 45 ? -11.664 -4.047 -8.469 1 96 45 SER B C 1
ATOM 1616 O O . SER B 1 45 ? -11.562 -2.854 -8.18 1 96 45 SER B O 1
ATOM 1618 N N . GLN B 1 46 ? -11.141 -5.051 -7.684 1 96.81 46 GLN B N 1
ATOM 1619 C CA . GLN B 1 46 ? -10.633 -4.719 -6.355 1 96.81 46 GLN B CA 1
ATOM 1620 C C . GLN B 1 46 ? -9.133 -4.992 -6.254 1 96.81 46 GLN B C 1
ATOM 1622 O O . GLN B 1 46 ? -8.453 -4.414 -5.406 1 96.81 46 GLN B O 1
ATOM 1627 N N . ALA B 1 47 ? -8.641 -5.84 -7.066 1 96.62 47 ALA B N 1
ATOM 1628 C CA . ALA B 1 47 ? -7.277 -6.348 -6.938 1 96.62 47 ALA B CA 1
ATOM 1629 C C . ALA B 1 47 ? -6.258 -5.215 -7.031 1 96.62 47 ALA B C 1
ATOM 1631 O O . ALA B 1 47 ? -5.305 -5.168 -6.25 1 96.62 47 ALA B O 1
ATOM 1632 N N . GLY B 1 48 ? -6.477 -4.297 -7.91 1 93.19 48 GLY B N 1
ATOM 1633 C CA . GLY B 1 48 ? -5.535 -3.209 -8.133 1 93.19 48 GLY B CA 1
ATOM 1634 C C . GLY B 1 48 ? -5.324 -2.346 -6.898 1 93.19 48 GLY B C 1
ATOM 1635 O O . GLY B 1 48 ? -4.211 -1.879 -6.648 1 93.19 48 GLY B O 1
ATOM 1636 N N . LYS B 1 49 ? -6.305 -2.184 -6.066 1 95.12 49 LYS B N 1
ATOM 1637 C CA . LYS B 1 49 ? -6.227 -1.275 -4.926 1 95.12 49 LYS B CA 1
ATOM 1638 C C . LYS B 1 49 ? -5.887 -2.031 -3.643 1 95.12 49 LYS B C 1
ATOM 1640 O O . LYS B 1 49 ? -5.375 -1.445 -2.688 1 95.12 49 LYS B O 1
ATOM 1645 N N . ASP B 1 50 ? -6.109 -3.316 -3.623 1 98 50 ASP B N 1
ATOM 1646 C CA . ASP B 1 50 ? -6.113 -4.016 -2.342 1 98 50 ASP B CA 1
ATOM 1647 C C . ASP B 1 50 ? -4.844 -4.844 -2.162 1 98 50 ASP B C 1
ATOM 1649 O O . ASP B 1 50 ? -4.523 -5.266 -1.049 1 98 50 ASP B O 1
ATOM 1653 N N . PHE B 1 51 ? -4.113 -5.043 -3.234 1 98.31 51 PHE B N 1
ATOM 1654 C CA . PHE B 1 51 ? -2.809 -5.676 -3.1 1 98.31 51 PHE B CA 1
ATOM 1655 C C . PHE B 1 51 ? -1.725 -4.637 -2.844 1 98.31 51 PHE B C 1
ATOM 1657 O O . PHE B 1 51 ? -1.719 -3.572 -3.465 1 98.31 51 PHE B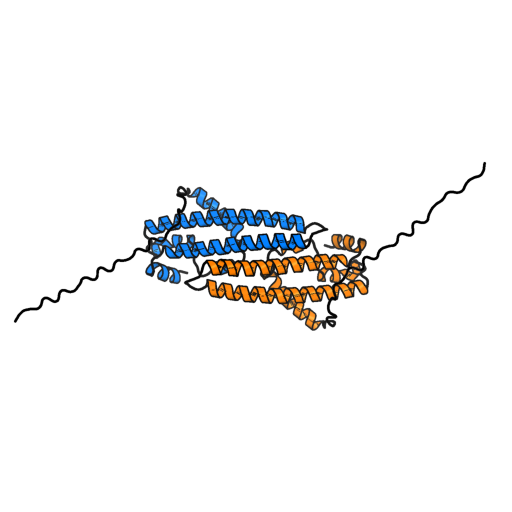 O 1
ATOM 1664 N N . LEU B 1 52 ? -0.839 -4.789 -2.008 1 97 52 LEU B N 1
ATOM 1665 C CA . LEU B 1 52 ? 0.17 -3.832 -1.567 1 97 52 LEU B CA 1
ATOM 1666 C C . LEU B 1 52 ? 1.308 -3.738 -2.578 1 97 52 LEU B C 1
ATOM 1668 O O . LEU B 1 52 ? 1.794 -2.645 -2.873 1 97 52 LEU B O 1
ATOM 1672 N N . LEU B 1 53 ? 1.894 -4.605 -3.164 1 96.25 53 LEU B N 1
ATOM 1673 C CA . LEU B 1 53 ? 3.037 -4.754 -4.059 1 96.25 53 LEU B CA 1
ATOM 1674 C C . LEU B 1 53 ? 2.752 -5.793 -5.137 1 96.25 53 LEU B C 1
ATOM 1676 O O . LEU B 1 53 ? 3.393 -6.848 -5.176 1 96.25 53 LEU B O 1
ATOM 1680 N N . PRO B 1 54 ? 1.841 -5.383 -6.035 1 96.81 54 PRO B N 1
ATOM 1681 C CA . PRO B 1 54 ? 1.421 -6.387 -7.012 1 96.81 54 PRO B CA 1
ATOM 1682 C C . PRO B 1 54 ? 2.537 -6.773 -7.98 1 96.81 54 PRO B C 1
ATOM 1684 O O . PRO B 1 54 ? 2.449 -7.805 -8.648 1 96.81 54 PRO B O 1
ATOM 1687 N N . GLN B 1 55 ? 3.627 -6.02 -8.039 1 95.81 55 GLN B N 1
ATOM 1688 C CA . GLN B 1 55 ? 4.77 -6.332 -8.891 1 95.81 55 GLN B CA 1
ATOM 1689 C C . GLN B 1 55 ? 5.34 -7.711 -8.562 1 95.81 55 GLN B C 1
ATOM 1691 O O . GLN B 1 55 ? 6.004 -8.328 -9.391 1 95.81 55 GLN B O 1
ATOM 1696 N N . VAL B 1 56 ? 5.055 -8.148 -7.414 1 96.5 56 VAL B N 1
ATOM 1697 C CA . VAL B 1 56 ? 5.652 -9.383 -6.926 1 96.5 56 VAL B CA 1
ATOM 1698 C C . VAL B 1 56 ? 5.113 -10.57 -7.73 1 96.5 56 VAL B C 1
ATOM 1700 O O . VAL B 1 56 ? 5.707 -11.648 -7.727 1 96.5 56 VAL B O 1
ATOM 1703 N N . PHE B 1 57 ? 4.027 -10.359 -8.398 1 95.69 57 PHE B N 1
ATOM 1704 C CA . PHE B 1 57 ? 3.395 -11.445 -9.125 1 95.69 57 PHE B CA 1
ATOM 1705 C C . PHE B 1 57 ? 4.059 -11.648 -10.484 1 95.69 57 PHE B C 1
ATOM 1707 O O . PHE B 1 57 ? 3.828 -12.664 -11.148 1 95.69 57 PHE B O 1
ATOM 1714 N N . LYS B 1 58 ? 4.871 -10.75 -10.914 1 92.31 58 LYS B N 1
ATOM 1715 C CA . LYS B 1 58 ? 5.352 -10.633 -12.289 1 92.31 58 LYS B CA 1
ATOM 1716 C C . LYS B 1 58 ? 6.004 -11.93 -12.758 1 92.31 58 LYS B C 1
ATOM 1718 O O . LYS B 1 58 ? 5.781 -12.367 -13.891 1 92.31 58 LYS B O 1
ATOM 1723 N N . ASN B 1 59 ? 6.754 -12.633 -11.969 1 91.81 59 ASN B N 1
ATOM 1724 C CA . ASN B 1 59 ? 7.531 -13.781 -12.438 1 91.81 59 ASN B CA 1
ATOM 1725 C C . ASN B 1 59 ? 6.828 -15.094 -12.117 1 91.81 59 ASN B C 1
ATOM 1727 O O . ASN B 1 59 ? 7.391 -16.172 -12.328 1 91.81 59 ASN B O 1
ATOM 1731 N N . HIS B 1 60 ? 5.695 -14.992 -11.648 1 94.81 60 HIS B N 1
ATOM 1732 C CA . HIS B 1 60 ? 4.922 -16.172 -11.289 1 94.81 60 HIS B CA 1
ATOM 1733 C C . HIS B 1 60 ? 3.527 -16.141 -11.898 1 94.81 60 HIS B C 1
ATOM 1735 O O . HIS B 1 60 ? 2.59 -15.617 -11.289 1 94.81 60 HIS B O 1
ATOM 1741 N N . PRO B 1 61 ? 3.404 -16.734 -13.086 1 94.81 61 PRO B N 1
ATOM 1742 C CA . PRO B 1 61 ? 2.111 -16.656 -13.766 1 94.81 61 PRO B CA 1
ATOM 1743 C C . PRO B 1 61 ? 0.959 -17.172 -12.914 1 94.81 61 PRO B C 1
ATOM 1745 O O . PRO B 1 61 ? 1.125 -18.141 -12.172 1 94.81 61 PRO B O 1
ATOM 1748 N N . GLY B 1 62 ? -0.191 -16.531 -13.031 1 95.94 62 GLY B N 1
ATOM 1749 C CA . GLY B 1 62 ? -1.375 -16.953 -12.305 1 95.94 62 GLY B CA 1
ATOM 1750 C C . GLY B 1 62 ? -2.037 -18.188 -12.891 1 95.94 62 GLY B C 1
ATOM 1751 O O . GLY B 1 62 ? -1.694 -18.609 -13.992 1 95.94 62 GLY B O 1
ATOM 1752 N N . VAL B 1 63 ? -2.926 -18.625 -12.195 1 97.12 63 VAL B N 1
ATOM 1753 C CA . VAL B 1 63 ? -3.598 -19.859 -12.555 1 97.12 63 VAL B CA 1
ATOM 1754 C C . VAL B 1 63 ? -4.391 -19.672 -13.844 1 97.12 63 VAL B C 1
ATOM 1756 O O . VAL B 1 63 ? -4.43 -20.578 -14.695 1 97.12 63 VAL B O 1
ATOM 1759 N N . THR B 1 64 ? -5.051 -18.547 -14.031 1 95.25 64 THR B N 1
ATOM 1760 C CA . THR B 1 64 ? -5.801 -18.266 -15.25 1 95.25 64 THR B CA 1
ATOM 1761 C C . THR B 1 64 ? -4.883 -18.281 -16.469 1 95.25 64 THR B C 1
ATOM 1763 O O . THR B 1 64 ? -5.258 -18.781 -17.531 1 95.25 64 THR B O 1
ATOM 1766 N N . PHE B 1 65 ? -3.744 -17.734 -16.328 1 96.75 65 PHE B N 1
ATOM 1767 C CA . PHE B 1 65 ? -2.77 -17.75 -17.406 1 96.75 65 PHE B CA 1
ATOM 1768 C C . PHE B 1 65 ? -2.379 -19.188 -17.766 1 96.75 65 PHE B C 1
ATOM 1770 O O . PHE B 1 65 ? -2.352 -19.547 -18.938 1 96.75 65 PHE B O 1
ATOM 1777 N N . ILE B 1 66 ? -2.1 -20 -16.766 1 97.88 66 ILE B N 1
ATOM 1778 C CA . ILE B 1 66 ? -1.718 -21.391 -16.984 1 97.88 66 ILE B CA 1
ATOM 1779 C C . ILE B 1 66 ? -2.84 -22.125 -17.703 1 97.88 66 ILE B C 1
ATOM 1781 O O . ILE B 1 66 ? -2.598 -22.812 -18.703 1 97.88 66 ILE B O 1
ATOM 1785 N N . LEU B 1 67 ? -4.039 -21.906 -17.234 1 96.88 67 LEU B N 1
ATOM 1786 C CA . LEU B 1 67 ? -5.195 -22.578 -17.812 1 96.88 67 LEU B CA 1
ATOM 1787 C C . LEU B 1 67 ? -5.43 -22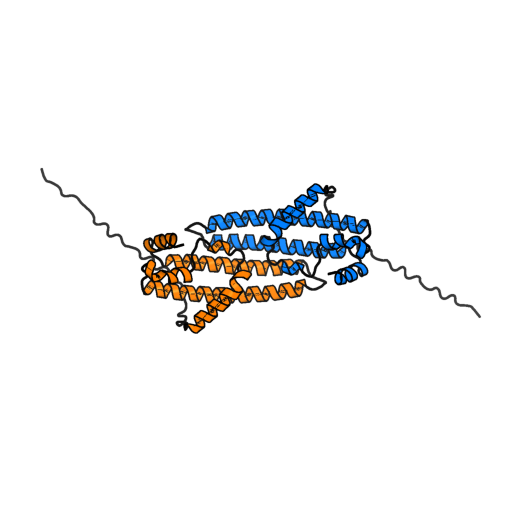.125 -19.234 1 96.88 67 LEU B C 1
ATOM 1789 O O . LEU B 1 67 ? -5.848 -22.906 -20.094 1 96.88 67 LEU B O 1
ATOM 1793 N N . SER B 1 68 ? -5.168 -20.922 -19.516 1 96.5 68 SER B N 1
ATOM 1794 C CA . SER B 1 68 ? -5.363 -20.391 -20.859 1 96.5 68 SER B CA 1
ATOM 1795 C C . SER B 1 68 ? -4.375 -21 -21.844 1 96.5 68 SER B C 1
ATOM 1797 O O . SER B 1 68 ? -4.582 -20.953 -23.062 1 96.5 68 SER B O 1
ATOM 1799 N N . HIS B 1 69 ? -3.326 -21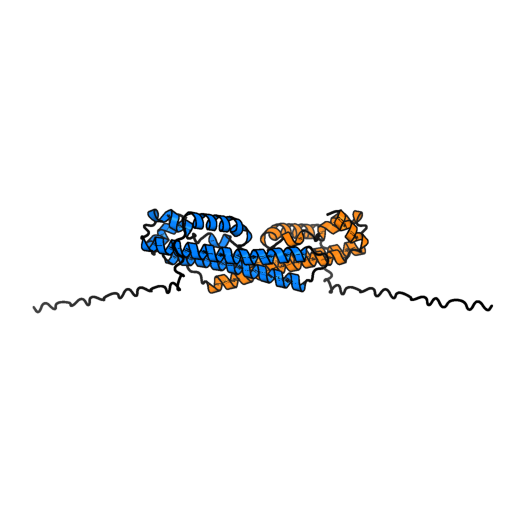.625 -21.375 1 97.81 69 HIS B N 1
ATOM 1800 C CA . HIS B 1 69 ? -2.324 -22.25 -22.219 1 97.81 69 HIS B CA 1
ATOM 1801 C C . HIS B 1 69 ? -2.297 -23.766 -22 1 97.81 69 HIS B C 1
ATOM 1803 O O . HIS B 1 69 ? -1.256 -24.406 -22.172 1 97.81 69 HIS B O 1
ATOM 1809 N N . ALA B 1 70 ? -3.385 -24.297 -21.562 1 97.88 70 ALA B N 1
ATOM 1810 C CA . ALA B 1 70 ? -3.475 -25.719 -21.219 1 97.88 70 ALA B CA 1
ATOM 1811 C C . ALA B 1 70 ? -3.051 -26.594 -22.391 1 97.88 70 ALA B C 1
ATOM 1813 O O . ALA B 1 70 ? -2.307 -27.562 -22.219 1 97.88 70 ALA B O 1
ATOM 1814 N N . LYS B 1 71 ? -3.525 -26.234 -23.594 1 97.38 71 LYS B N 1
ATOM 1815 C CA . LYS B 1 71 ? -3.203 -27.047 -24.781 1 97.38 71 LYS B CA 1
ATOM 1816 C C . LYS B 1 71 ? -1.715 -26.969 -25.109 1 97.38 71 LYS B C 1
ATOM 1818 O O . LYS B 1 71 ? -1.066 -27.984 -25.312 1 97.38 71 LYS B O 1
ATOM 1823 N N . ASP B 1 72 ? -1.153 -25.75 -25.078 1 97.56 72 ASP B N 1
ATOM 1824 C CA . ASP B 1 72 ? 0.266 -25.562 -25.359 1 97.56 72 ASP B CA 1
ATOM 1825 C C . ASP B 1 72 ? 1.133 -26.297 -24.344 1 97.56 72 ASP B C 1
ATOM 1827 O O . ASP B 1 72 ? 2.193 -26.828 -24.688 1 97.56 72 ASP B O 1
ATOM 1831 N N . LEU B 1 73 ? 0.636 -26.406 -23.125 1 98.38 73 LEU B N 1
ATOM 1832 C CA . LEU B 1 73 ? 1.409 -27 -22.047 1 98.38 73 LEU B CA 1
ATOM 1833 C C . LEU B 1 73 ? 1.203 -28.5 -21.969 1 98.38 73 LEU B C 1
ATOM 1835 O O . LEU B 1 73 ? 1.953 -29.203 -21.297 1 98.38 73 LEU B O 1
ATOM 1839 N N . GLY B 1 74 ? 0.229 -29.031 -22.703 1 98.38 74 GLY B N 1
ATOM 1840 C CA . GLY B 1 74 ? -0.085 -30.453 -22.656 1 98.38 74 GLY B CA 1
ATOM 1841 C C . GLY B 1 74 ? -0.629 -30.891 -21.312 1 98.38 74 GLY B C 1
ATOM 1842 O O . GLY B 1 74 ? -0.26 -31.953 -20.797 1 98.38 74 GLY B O 1
ATOM 1843 N N . LEU B 1 75 ? -1.487 -30.094 -20.719 1 98.62 75 LEU B N 1
ATOM 1844 C CA . LEU B 1 75 ? -2.035 -30.438 -19.406 1 98.62 75 LEU B CA 1
ATOM 1845 C C . LEU B 1 75 ? -2.996 -31.609 -19.516 1 98.62 75 LEU B C 1
ATOM 1847 O O . LEU B 1 75 ? -3.76 -31.719 -20.469 1 98.62 75 LEU B O 1
ATOM 1851 N N . THR B 1 76 ? -2.955 -32.469 -18.469 1 98.5 76 THR B N 1
ATOM 1852 C CA . THR B 1 76 ? -3.92 -33.562 -18.391 1 98.5 76 THR B CA 1
ATOM 1853 C C . THR B 1 76 ? -5.254 -33.062 -17.844 1 98.5 76 THR B C 1
ATOM 1855 O O . THR B 1 76 ? -5.328 -31.984 -17.266 1 98.5 76 THR B O 1
ATOM 1858 N N . GLU B 1 77 ? -6.27 -33.844 -18.031 1 97.62 77 GLU B N 1
ATOM 1859 C CA . GLU B 1 77 ? -7.574 -33.5 -17.484 1 97.62 77 GLU B CA 1
ATOM 1860 C C . GLU B 1 77 ? -7.508 -33.375 -15.961 1 97.62 77 GLU B C 1
ATOM 1862 O O . GLU B 1 77 ? -8.195 -32.531 -15.375 1 97.62 77 GLU B O 1
ATOM 1867 N N . LYS B 1 78 ? -6.758 -34.188 -15.328 1 97.88 78 LYS B N 1
ATOM 1868 C CA . LYS B 1 78 ? -6.594 -34.125 -13.875 1 97.88 78 LYS B CA 1
ATOM 1869 C C . LYS B 1 78 ? -5.945 -32.812 -13.445 1 97.88 78 LYS B C 1
ATOM 1871 O O . LYS B 1 78 ? -6.387 -32.188 -12.484 1 97.88 78 LYS B O 1
ATOM 1876 N N . GLN B 1 79 ? -4.891 -32.375 -14.148 1 98.44 79 GLN B N 1
ATOM 1877 C CA . GLN B 1 79 ? -4.234 -31.109 -13.867 1 98.44 79 GLN B CA 1
ATOM 1878 C C . GLN B 1 79 ? -5.203 -29.938 -14.039 1 98.44 79 GLN B C 1
ATOM 1880 O O . GLN B 1 79 ? -5.246 -29.031 -13.211 1 98.44 79 GLN B O 1
ATOM 1885 N N . ILE B 1 80 ? -5.938 -29.953 -15.086 1 97.44 80 ILE B N 1
ATOM 1886 C CA . ILE B 1 80 ? -6.883 -28.875 -15.391 1 97.44 80 ILE B CA 1
ATOM 1887 C C . ILE B 1 80 ? -7.918 -28.781 -14.266 1 97.44 80 ILE B C 1
ATOM 1889 O O . ILE B 1 80 ? -8.219 -27.672 -13.789 1 97.44 80 ILE B O 1
ATOM 1893 N N . LYS B 1 81 ? -8.438 -29.859 -13.859 1 95.69 81 LYS B N 1
ATOM 1894 C CA . LYS B 1 81 ? -9.414 -29.875 -12.773 1 95.69 81 LYS B CA 1
ATOM 1895 C C . LYS B 1 81 ? -8.82 -29.312 -11.484 1 95.69 81 LYS B C 1
ATOM 1897 O O . LYS B 1 81 ? -9.453 -28.516 -10.789 1 95.69 81 LYS B O 1
ATOM 1902 N N . GLN B 1 82 ? -7.629 -29.766 -11.172 1 97.25 82 GLN B N 1
ATOM 1903 C CA . GLN B 1 82 ? -6.949 -29.297 -9.969 1 97.25 82 GLN B CA 1
ATOM 1904 C C . GLN B 1 82 ? -6.711 -27.797 -10.023 1 97.25 82 GLN B C 1
ATOM 1906 O O . GLN B 1 82 ? -6.938 -27.078 -9.039 1 97.25 82 GLN B O 1
ATOM 1911 N N . LEU B 1 83 ? -6.277 -27.328 -11.141 1 97.56 83 LEU B N 1
ATOM 1912 C CA . LEU B 1 83 ? -6 -25.906 -11.312 1 97.56 83 LEU B CA 1
ATOM 1913 C C . LEU B 1 83 ? -7.281 -25.078 -11.203 1 97.56 83 LEU B C 1
ATOM 1915 O O . LEU B 1 83 ? -7.273 -23.969 -10.664 1 97.56 83 LEU B O 1
ATOM 1919 N N . LYS B 1 84 ? -8.344 -25.578 -11.727 1 94.88 84 LYS B N 1
ATOM 1920 C CA . LYS B 1 84 ? -9.625 -24.875 -11.617 1 94.88 84 LYS B CA 1
ATOM 1921 C C . LYS B 1 84 ? -10.055 -24.766 -10.156 1 94.88 84 LYS B C 1
ATOM 1923 O O . LYS B 1 84 ? -10.609 -23.734 -9.742 1 94.88 84 LYS B O 1
ATOM 1928 N N . VAL B 1 85 ? -9.844 -25.766 -9.406 1 94.06 85 VAL B N 1
ATOM 1929 C CA . VAL B 1 85 ? -10.164 -25.75 -7.98 1 94.06 85 VAL B CA 1
ATOM 1930 C C . VAL B 1 85 ? -9.281 -24.734 -7.262 1 94.06 85 VAL B C 1
ATOM 1932 O O . VAL B 1 85 ? -9.766 -23.938 -6.453 1 94.06 85 VAL B O 1
ATOM 1935 N N . ILE B 1 86 ? -7.961 -24.766 -7.562 1 96.5 86 ILE B N 1
ATOM 1936 C CA . ILE B 1 86 ? -7.016 -23.812 -6.977 1 96.5 86 ILE B CA 1
ATOM 1937 C C . ILE B 1 86 ? -7.457 -22.391 -7.289 1 96.5 86 ILE B C 1
ATOM 1939 O O . ILE B 1 86 ? -7.492 -21.531 -6.402 1 96.5 86 ILE B O 1
ATOM 1943 N N . ARG B 1 87 ? -7.855 -22.141 -8.508 1 96.5 87 ARG B N 1
ATOM 1944 C CA . ARG B 1 87 ? -8.289 -20.797 -8.914 1 96.5 87 ARG B CA 1
ATOM 1945 C C . ARG B 1 87 ? -9.484 -20.344 -8.102 1 96.5 87 ARG B C 1
ATOM 1947 O O . ARG B 1 87 ? -9.523 -19.203 -7.633 1 96.5 87 ARG B O 1
ATOM 1954 N N . ARG B 1 88 ? -10.391 -21.188 -8.008 1 94 88 ARG B N 1
ATOM 1955 C CA . ARG B 1 88 ? -11.602 -20.828 -7.27 1 94 88 ARG B CA 1
ATOM 1956 C C . ARG B 1 88 ? -11.273 -20.469 -5.824 1 94 88 ARG B C 1
ATOM 1958 O O . ARG B 1 88 ? -11.805 -19.5 -5.285 1 94 88 ARG B O 1
ATOM 1965 N N . HIS B 1 89 ? -10.445 -21.234 -5.215 1 95.44 89 HIS B N 1
ATOM 1966 C CA . HIS B 1 89 ? -10.047 -20.984 -3.838 1 95.44 89 HIS B CA 1
ATOM 1967 C C . HIS B 1 89 ? -9.305 -19.656 -3.717 1 95.44 89 HIS B C 1
ATOM 1969 O O . HIS B 1 89 ? -9.562 -18.875 -2.789 1 95.44 89 HIS B O 1
ATOM 1975 N N . MET B 1 90 ? -8.445 -19.438 -4.68 1 97.5 90 MET B N 1
ATOM 1976 C CA . MET B 1 90 ? -7.656 -18.203 -4.656 1 97.5 90 MET B CA 1
ATOM 1977 C C . MET B 1 90 ? -8.562 -16.984 -4.793 1 97.5 90 MET B C 1
ATOM 1979 O O . MET B 1 90 ? -8.406 -16 -4.055 1 97.5 90 MET B O 1
ATOM 1983 N N . LEU B 1 91 ? -9.5 -17.047 -5.699 1 97.06 91 LEU B N 1
ATOM 1984 C CA . LEU B 1 91 ? -10.414 -15.938 -5.914 1 97.06 91 LEU B CA 1
ATOM 1985 C C . LEU B 1 91 ? -11.289 -15.703 -4.691 1 97.06 91 LEU B C 1
ATOM 1987 O O . LEU B 1 91 ? -11.453 -14.57 -4.242 1 97.06 91 LEU B O 1
ATOM 1991 N N . ALA B 1 92 ? -11.852 -16.766 -4.152 1 96.44 92 ALA B N 1
ATOM 1992 C CA . ALA B 1 92 ? -12.711 -16.641 -2.979 1 96.44 92 ALA B CA 1
ATOM 1993 C C . ALA B 1 92 ? -11.953 -16.047 -1.798 1 96.44 92 ALA B C 1
ATOM 1995 O O . ALA B 1 92 ? -12.477 -15.172 -1.099 1 96.44 92 ALA B O 1
ATOM 1996 N N . ARG B 1 93 ? -10.758 -16.5 -1.574 1 98.06 93 ARG B N 1
ATOM 1997 C CA . ARG B 1 93 ? -9.945 -16.016 -0.47 1 98.06 93 ARG B CA 1
ATOM 1998 C C . ARG B 1 93 ? -9.609 -14.531 -0.656 1 98.06 93 ARG B C 1
ATOM 2000 O O . ARG B 1 93 ? -9.742 -13.742 0.277 1 98.06 93 ARG B O 1
ATOM 2007 N N . SER B 1 94 ? -9.164 -14.203 -1.856 1 98.44 94 SER B N 1
ATOM 2008 C CA . SER B 1 94 ? -8.836 -12.812 -2.135 1 98.44 94 SER B CA 1
ATOM 2009 C C . SER B 1 94 ? -10.039 -11.898 -1.924 1 98.44 94 SER B C 1
ATOM 2011 O O . SER B 1 94 ? -9.922 -10.844 -1.303 1 98.44 94 SER B O 1
ATOM 2013 N N . LEU B 1 95 ? -11.172 -12.336 -2.432 1 98.56 95 LEU B N 1
ATOM 2014 C CA . LEU B 1 95 ? -12.367 -11.508 -2.318 1 98.56 95 LEU B CA 1
ATOM 2015 C C . LEU B 1 95 ? -12.758 -11.305 -0.856 1 98.56 95 LEU B C 1
ATOM 2017 O O . LEU B 1 95 ? -13.172 -10.219 -0.462 1 98.56 95 LEU B O 1
ATOM 2021 N N . ALA B 1 96 ? -12.68 -12.344 -0.062 1 98.62 96 ALA B N 1
ATOM 2022 C CA . ALA B 1 96 ? -12.945 -12.219 1.368 1 98.62 96 ALA B CA 1
ATOM 2023 C C . ALA B 1 96 ? -11.961 -11.266 2.033 1 98.62 96 ALA B C 1
ATOM 2025 O O . ALA B 1 96 ? -12.344 -10.453 2.879 1 98.62 96 ALA B O 1
ATOM 2026 N N . GLN B 1 97 ? -10.695 -11.336 1.69 1 98.88 97 GLN B N 1
ATOM 2027 C CA . GLN B 1 97 ? -9.664 -10.461 2.236 1 98.88 97 GLN B CA 1
ATOM 2028 C C . GLN B 1 97 ? -9.875 -9.016 1.802 1 98.88 97 GLN B C 1
ATOM 2030 O O . GLN B 1 97 ? -9.734 -8.094 2.605 1 98.88 97 GLN B O 1
ATOM 2035 N N . PHE B 1 98 ? -10.258 -8.812 0.553 1 98.75 98 PHE B N 1
ATOM 2036 C CA . PHE B 1 98 ? -10.531 -7.477 0.047 1 98.75 98 PHE B CA 1
ATOM 2037 C C . PHE B 1 98 ? -11.68 -6.832 0.817 1 98.75 98 PHE B C 1
ATOM 2039 O O . PHE B 1 98 ? -11.633 -5.641 1.134 1 98.75 98 PHE B O 1
ATOM 2046 N N . LYS B 1 99 ? -12.68 -7.633 1.049 1 98.56 99 LYS B N 1
ATOM 2047 C CA . LYS B 1 99 ? -13.812 -7.125 1.812 1 98.56 99 LYS B CA 1
ATOM 2048 C C . LYS B 1 99 ? -13.367 -6.586 3.17 1 98.56 99 LYS B C 1
ATOM 2050 O O . LYS B 1 99 ? -13.789 -5.504 3.586 1 98.56 99 LYS B O 1
ATOM 2055 N N . LYS B 1 100 ? -12.516 -7.289 3.857 1 98.75 100 LYS B N 1
ATOM 2056 C CA . LYS B 1 100 ? -12 -6.867 5.156 1 98.75 100 LYS B CA 1
ATOM 2057 C C . LYS B 1 100 ? -11.141 -5.613 5.027 1 98.75 100 LYS B C 1
ATOM 2059 O O . LYS B 1 100 ? -11.266 -4.68 5.82 1 98.75 100 LYS B O 1
ATOM 2064 N N . ILE B 1 101 ? -10.258 -5.594 4.047 1 98.81 101 ILE B N 1
ATOM 2065 C CA . ILE B 1 101 ? -9.391 -4.449 3.799 1 98.81 101 ILE B CA 1
ATOM 2066 C C . ILE B 1 101 ? -10.242 -3.201 3.553 1 98.81 101 ILE B C 1
ATOM 2068 O O . ILE B 1 101 ? -10.023 -2.16 4.176 1 98.81 101 ILE B O 1
ATOM 2072 N N . ASN B 1 102 ? -11.219 -3.363 2.709 1 98.62 102 ASN B N 1
ATOM 2073 C CA . ASN B 1 102 ? -12.023 -2.215 2.297 1 98.62 102 ASN B CA 1
ATOM 2074 C C . ASN B 1 102 ? -12.891 -1.698 3.441 1 98.62 102 ASN B C 1
ATOM 2076 O O . ASN B 1 102 ? -13.109 -0.492 3.559 1 98.62 102 ASN B O 1
ATOM 2080 N N . ALA B 1 103 ? -13.414 -2.604 4.254 1 98.62 103 ALA B N 1
ATOM 2081 C CA . ALA B 1 103 ? -14.18 -2.18 5.426 1 98.62 103 ALA B CA 1
ATOM 2082 C C . ALA B 1 103 ? -13.312 -1.351 6.371 1 98.62 103 ALA B C 1
ATOM 2084 O O . ALA B 1 103 ? -13.734 -0.287 6.836 1 98.62 103 ALA B O 1
ATOM 2085 N N . GLN B 1 104 ? -12.117 -1.794 6.605 1 98.62 104 GLN B N 1
ATOM 2086 C CA . GLN B 1 104 ? -11.227 -1.076 7.512 1 98.62 104 GLN B CA 1
ATOM 2087 C C . GLN B 1 104 ? -10.734 0.224 6.883 1 98.62 104 GLN B C 1
ATOM 2089 O O . GLN B 1 104 ? -10.594 1.238 7.57 1 98.62 104 GLN B O 1
ATOM 2094 N N . ARG B 1 105 ? -10.453 0.171 5.629 1 98.56 105 ARG B N 1
ATOM 2095 C CA . ARG B 1 105 ? -10.055 1.372 4.902 1 98.56 105 ARG B CA 1
ATOM 2096 C C . ARG B 1 105 ? -11.125 2.451 4.992 1 98.56 105 ARG B C 1
ATOM 2098 O O . ARG B 1 105 ? -10.828 3.609 5.289 1 98.56 105 ARG B O 1
ATOM 2105 N N . ALA B 1 106 ? -12.359 2.064 4.754 1 98.06 106 ALA B N 1
ATOM 2106 C CA . ALA B 1 106 ? -13.469 3.014 4.82 1 98.06 106 ALA B CA 1
ATOM 2107 C C . ALA B 1 106 ? -13.594 3.617 6.215 1 98.06 106 ALA B C 1
ATOM 2109 O O . ALA B 1 106 ? -13.773 4.828 6.363 1 98.06 106 ALA B O 1
ATOM 2110 N N . ALA B 1 107 ? -13.492 2.781 7.203 1 97.88 107 ALA B N 1
ATOM 2111 C CA . ALA B 1 107 ? -13.562 3.256 8.578 1 97.88 107 ALA B CA 1
ATOM 2112 C C . ALA B 1 107 ? -12.414 4.211 8.891 1 97.88 107 ALA B C 1
ATOM 2114 O O . ALA B 1 107 ? -12.609 5.23 9.555 1 97.88 107 ALA B O 1
ATOM 2115 N N . TYR B 1 108 ? -11.273 3.9 8.414 1 98.31 108 TYR B N 1
ATOM 2116 C CA . TYR B 1 108 ? -10.094 4.723 8.648 1 98.31 108 TYR B CA 1
ATOM 2117 C C . TYR B 1 108 ? -10.25 6.094 8 1 98.31 108 TYR B C 1
ATOM 2119 O O . TYR B 1 108 ? -9.977 7.121 8.625 1 98.31 108 TYR B O 1
ATOM 2127 N N . LEU B 1 109 ? -10.633 6.07 6.793 1 97.44 109 LEU B N 1
ATOM 2128 C CA . LEU B 1 109 ? -10.758 7.328 6.062 1 97.44 109 LEU B CA 1
ATOM 2129 C C . LEU B 1 109 ? -11.828 8.211 6.691 1 97.44 109 LEU B C 1
ATOM 2131 O O . LEU B 1 109 ? -11.656 9.43 6.785 1 97.44 109 LEU B O 1
ATOM 2135 N N . ALA B 1 110 ? -12.906 7.598 7.125 1 96 110 ALA B N 1
ATOM 2136 C CA . ALA B 1 110 ? -13.953 8.359 7.809 1 96 110 ALA B CA 1
ATOM 2137 C C . ALA B 1 110 ? -13.422 8.977 9.102 1 96 110 ALA B C 1
ATOM 2139 O O . ALA B 1 110 ? -13.688 10.148 9.391 1 96 110 ALA B O 1
ATOM 2140 N N . MET B 1 111 ? -12.703 8.234 9.82 1 95.31 111 MET B N 1
ATOM 2141 C CA . MET B 1 111 ? -12.125 8.727 11.062 1 95.31 111 MET B CA 1
ATOM 2142 C C . MET B 1 111 ? -11.117 9.844 10.797 1 95.31 111 MET B C 1
ATOM 2144 O O . MET B 1 111 ? -11.141 10.875 11.461 1 95.31 111 MET B O 1
ATOM 2148 N N . ALA B 1 112 ? -10.297 9.719 9.75 1 94.56 112 ALA B N 1
ATOM 2149 C CA . ALA B 1 112 ? -9.211 10.648 9.445 1 94.56 112 ALA B CA 1
ATOM 2150 C C . ALA B 1 112 ? -9.758 11.977 8.93 1 94.56 112 ALA B C 1
ATOM 2152 O O . ALA B 1 112 ? -9.039 12.977 8.891 1 94.56 112 ALA B O 1
ATOM 2153 N N . GLU B 1 113 ? -10.992 11.984 8.508 1 92.12 113 GLU B N 1
ATOM 2154 C CA . GLU B 1 113 ? -11.617 13.195 7.984 1 92.12 113 GLU B CA 1
ATOM 2155 C C . GLU B 1 113 ? -12.047 14.133 9.117 1 92.12 113 GLU B C 1
ATOM 2157 O O . GLU B 1 113 ? -12.328 15.305 8.883 1 92.12 113 GLU B O 1
ATOM 2162 N N . LYS B 1 114 ? -12.086 13.625 10.312 1 89.56 114 LYS B N 1
ATOM 2163 C CA . LYS B 1 114 ? -12.516 14.438 11.445 1 89.56 114 LYS B CA 1
ATOM 2164 C C . LYS B 1 114 ? -11.445 15.453 11.828 1 89.56 114 LYS B C 1
ATOM 2166 O O . LYS B 1 114 ? -10.258 15.258 11.555 1 89.56 114 LYS B O 1
ATOM 2171 N N . SER B 1 115 ? -11.898 16.547 12.461 1 82.06 115 SER B N 1
ATOM 2172 C CA . SER B 1 115 ? -10.992 17.609 12.844 1 82.06 115 SER B CA 1
ATOM 2173 C C . SER B 1 115 ? -10.062 17.172 13.969 1 82.06 115 SER B C 1
ATOM 2175 O O . SER B 1 115 ? -8.898 17.562 14.008 1 82.06 115 SER B O 1
ATOM 2177 N N . ARG B 1 116 ? -10.609 16.469 14.859 1 84.56 116 ARG B N 1
ATOM 2178 C CA . ARG B 1 116 ? -9.789 15.922 15.938 1 84.56 116 ARG B CA 1
ATOM 2179 C C . ARG B 1 116 ? -9.586 14.422 15.766 1 84.56 116 ARG B C 1
ATOM 2181 O O . ARG B 1 116 ? -10.555 13.656 15.742 1 84.56 116 ARG B O 1
ATOM 2188 N N . VAL B 1 117 ? -8.359 14.07 15.562 1 89.19 117 VAL B N 1
ATOM 2189 C CA . VAL B 1 117 ? -8.031 12.664 15.359 1 89.19 117 VAL B CA 1
ATOM 2190 C C . VAL B 1 117 ? -6.984 12.227 16.391 1 89.19 117 VAL B C 1
ATOM 2192 O O . VAL B 1 117 ? -6.047 12.969 16.688 1 89.19 117 VAL B O 1
ATOM 2195 N N . ASP B 1 118 ? -7.125 11.078 16.906 1 91.19 118 ASP B N 1
ATOM 2196 C CA . ASP B 1 118 ? -6.164 10.477 17.828 1 91.19 118 ASP B CA 1
ATOM 2197 C C . ASP B 1 118 ? -5 9.844 17.062 1 91.19 118 ASP B C 1
ATOM 2199 O O . ASP B 1 118 ? -5.172 8.836 16.375 1 91.19 118 ASP B O 1
ATOM 2203 N N . PRO B 1 119 ? -3.814 10.391 17.328 1 92.31 119 PRO B N 1
ATOM 2204 C CA . PRO B 1 119 ? -2.672 9.875 16.562 1 92.31 119 PRO B CA 1
ATOM 2205 C C . PRO B 1 119 ? -2.408 8.391 16.844 1 92.31 119 PRO B C 1
ATOM 2207 O O . PRO B 1 119 ? -1.966 7.664 15.945 1 92.31 119 PRO B O 1
ATOM 2210 N N . LYS B 1 120 ? -2.65 8 18.016 1 95.31 120 LYS B N 1
ATOM 2211 C CA . LYS B 1 120 ? -2.432 6.598 18.344 1 95.31 120 LYS B CA 1
ATOM 2212 C C . LYS B 1 120 ? -3.379 5.695 17.562 1 95.31 120 LYS B C 1
ATOM 2214 O O . LYS B 1 120 ? -2.975 4.645 17.062 1 95.31 120 LYS B O 1
ATOM 2219 N N . LYS B 1 121 ? -4.625 6.102 17.5 1 95.88 121 LYS B N 1
ATOM 2220 C CA . LYS B 1 121 ? -5.605 5.336 16.75 1 95.88 121 LYS B CA 1
ATOM 2221 C C . LYS B 1 121 ? -5.285 5.359 15.25 1 95.88 121 LYS B C 1
ATOM 2223 O O . LYS B 1 121 ? -5.461 4.355 14.555 1 95.88 121 LYS B O 1
ATOM 2228 N N . LEU B 1 122 ? -4.812 6.488 14.742 1 96.5 122 LEU B N 1
ATOM 2229 C CA . LEU B 1 122 ? -4.383 6.602 13.359 1 96.5 122 LEU B CA 1
ATOM 2230 C C . LEU B 1 122 ? -3.322 5.559 13.023 1 96.5 122 LEU B C 1
ATOM 2232 O O . LEU B 1 122 ? -3.439 4.84 12.031 1 96.5 122 LEU B O 1
ATOM 2236 N N . HIS B 1 123 ? -2.342 5.473 13.867 1 98.19 123 HIS B N 1
ATOM 2237 C CA . HIS B 1 123 ? -1.25 4.535 13.633 1 98.19 123 HIS B CA 1
ATOM 2238 C C . HIS B 1 123 ? -1.736 3.092 13.727 1 98.19 123 HIS B C 1
ATOM 2240 O O . HIS B 1 123 ? -1.494 2.291 12.82 1 98.19 123 HIS B O 1
ATOM 2246 N N . LYS B 1 124 ? -2.475 2.793 14.75 1 98.38 124 LYS B N 1
ATOM 2247 C CA . LYS B 1 124 ? -2.93 1.425 14.984 1 98.38 124 LYS B CA 1
ATOM 2248 C C . LYS B 1 124 ? -3.791 0.925 13.828 1 98.38 124 LYS B C 1
ATOM 2250 O O . LYS B 1 124 ? -3.553 -0.16 13.29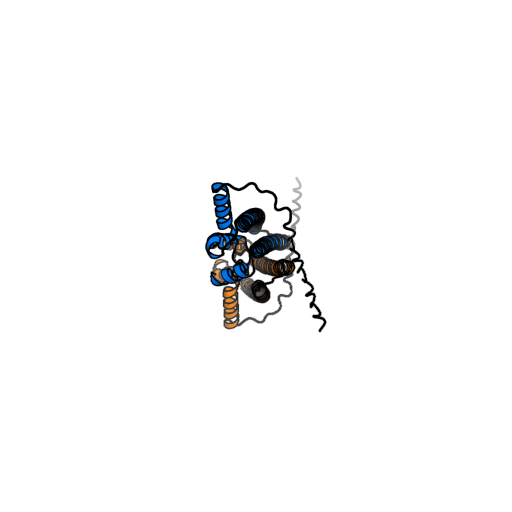7 1 98.38 124 LYS B O 1
ATOM 2255 N N . ASP B 1 125 ? -4.797 1.726 13.43 1 98.38 125 ASP B N 1
ATOM 2256 C CA . ASP B 1 125 ? -5.734 1.297 12.398 1 98.38 125 ASP B CA 1
ATOM 2257 C C . ASP B 1 125 ? -5.047 1.189 11.039 1 98.38 125 ASP B C 1
ATOM 2259 O O . ASP B 1 125 ? -5.328 0.271 10.273 1 98.38 125 ASP B O 1
ATOM 2263 N N . LEU B 1 126 ? -4.133 2.082 10.758 1 98.69 126 LEU B N 1
ATOM 2264 C CA . LEU B 1 126 ? -3.445 2.008 9.477 1 98.69 126 LEU B CA 1
ATOM 2265 C C . LEU B 1 126 ? -2.502 0.81 9.43 1 98.69 126 LEU B C 1
ATOM 2267 O O . LEU B 1 126 ? -2.354 0.167 8.391 1 98.69 126 LEU B O 1
ATOM 2271 N N . HIS B 1 127 ? -1.878 0.51 10.539 1 98.75 127 HIS B N 1
ATOM 2272 C CA . HIS B 1 127 ? -1.053 -0.691 10.602 1 98.75 127 HIS B CA 1
ATOM 2273 C C . HIS B 1 127 ? -1.888 -1.946 10.375 1 98.75 127 HIS B C 1
ATOM 2275 O O . HIS B 1 127 ? -1.427 -2.898 9.742 1 98.75 127 HIS B O 1
ATOM 2281 N N . ASN B 1 128 ? -3.078 -1.957 10.875 1 98.69 128 ASN B N 1
ATOM 2282 C CA . ASN B 1 128 ? -3.951 -3.105 10.656 1 98.69 128 ASN B CA 1
ATOM 2283 C C . ASN B 1 128 ? -4.312 -3.26 9.18 1 98.69 128 ASN B C 1
ATOM 2285 O O . ASN B 1 128 ? -4.289 -4.367 8.641 1 98.69 128 ASN B O 1
ATOM 2289 N N . ILE B 1 129 ? -4.66 -2.184 8.578 1 98.88 129 ILE B N 1
ATOM 2290 C CA . ILE B 1 129 ? -4.984 -2.211 7.156 1 98.88 129 ILE B CA 1
ATOM 2291 C C . ILE B 1 129 ? -3.783 -2.719 6.363 1 98.88 129 ILE B C 1
ATOM 2293 O O . ILE B 1 129 ? -3.924 -3.584 5.496 1 98.88 129 ILE B O 1
ATOM 2297 N N . ALA B 1 130 ? -2.613 -2.199 6.664 1 98.81 130 ALA B N 1
ATOM 2298 C CA . ALA B 1 130 ? -1.382 -2.596 5.988 1 98.81 130 ALA B CA 1
ATOM 2299 C C . ALA B 1 130 ? -1.129 -4.094 6.145 1 98.81 130 ALA B C 1
ATOM 2301 O O . ALA B 1 130 ? -0.75 -4.77 5.184 1 98.81 130 ALA B O 1
ATOM 2302 N N . TRP B 1 131 ? -1.331 -4.535 7.316 1 98.75 131 TRP B N 1
ATOM 2303 C CA . TRP B 1 131 ? -1.124 -5.953 7.59 1 98.75 131 TRP B CA 1
ATOM 2304 C C . TRP B 1 131 ? -2.051 -6.812 6.734 1 98.75 131 TRP B C 1
ATOM 2306 O O . TRP B 1 131 ? -1.626 -7.828 6.18 1 98.75 131 TRP B O 1
ATOM 2316 N N . LEU B 1 132 ? -3.287 -6.441 6.652 1 98.88 132 LEU B N 1
ATOM 2317 C CA . LEU B 1 132 ? -4.258 -7.188 5.859 1 98.88 132 LEU B CA 1
ATOM 2318 C C . LEU B 1 132 ? -3.877 -7.18 4.383 1 98.88 132 LEU B C 1
ATOM 2320 O O . LEU B 1 132 ? -3.994 -8.203 3.705 1 98.88 132 LEU B O 1
ATOM 2324 N N . MET B 1 133 ? -3.463 -6.047 3.906 1 98.88 133 MET B N 1
ATOM 2325 C CA . MET B 1 133 ? -3.057 -5.953 2.506 1 98.88 133 MET B CA 1
ATOM 2326 C C . MET B 1 133 ? -1.85 -6.844 2.23 1 98.88 133 MET B C 1
ATOM 2328 O O . MET B 1 133 ? -1.791 -7.52 1.2 1 98.88 133 MET B O 1
ATOM 2332 N N . ALA B 1 134 ? -0.892 -6.836 3.143 1 98.81 134 ALA B N 1
ATOM 2333 C CA . ALA B 1 134 ? 0.275 -7.703 3.016 1 98.81 134 ALA B CA 1
ATOM 2334 C C . ALA B 1 134 ? -0.134 -9.172 3.008 1 98.81 134 ALA B C 1
ATOM 2336 O O . ALA B 1 134 ? 0.37 -9.961 2.201 1 98.81 134 ALA B O 1
ATOM 2337 N N . GLN B 1 135 ? -1.038 -9.484 3.879 1 98.81 135 GLN B N 1
ATOM 2338 C CA . GLN B 1 135 ? -1.504 -10.859 3.963 1 98.81 135 GLN B CA 1
ATOM 2339 C C . GLN B 1 135 ? -2.17 -11.297 2.66 1 98.81 135 GLN B C 1
ATOM 2341 O O . GLN B 1 135 ? -1.876 -12.375 2.137 1 98.81 135 GLN B O 1
ATOM 2346 N N . ALA B 1 136 ? -3.066 -10.445 2.182 1 98.88 136 ALA B N 1
ATOM 2347 C CA . ALA B 1 136 ? -3.766 -10.773 0.94 1 98.88 136 ALA B CA 1
ATOM 2348 C C . ALA B 1 136 ? -2.783 -10.969 -0.21 1 98.88 136 ALA B C 1
ATOM 2350 O O . ALA B 1 136 ? -2.908 -11.914 -0.988 1 98.88 136 ALA B O 1
ATOM 2351 N N . THR B 1 137 ? -1.795 -10.109 -0.316 1 98.81 137 THR B N 1
ATOM 2352 C CA . THR B 1 137 ? -0.817 -10.156 -1.397 1 98.81 137 THR B CA 1
ATOM 2353 C C . THR B 1 137 ? 0.037 -11.414 -1.295 1 98.81 137 THR B C 1
ATOM 2355 O O . THR B 1 137 ? 0.197 -12.148 -2.275 1 98.81 137 THR B O 1
ATOM 2358 N N . ALA B 1 138 ? 0.539 -11.672 -0.08 1 98.38 138 ALA B N 1
ATOM 2359 C CA . ALA B 1 138 ? 1.386 -12.844 0.122 1 98.38 138 ALA B CA 1
ATOM 2360 C C . ALA B 1 138 ? 0.604 -14.133 -0.113 1 98.38 138 ALA B C 1
ATOM 2362 O O . ALA B 1 138 ? 1.128 -15.094 -0.69 1 98.38 138 ALA B O 1
ATOM 2363 N N . ASP B 1 139 ? -0.626 -14.156 0.354 1 98.5 139 ASP B N 1
ATOM 2364 C CA . ASP B 1 139 ? -1.468 -15.328 0.116 1 98.5 139 ASP B CA 1
ATOM 2365 C C . ASP B 1 139 ? -1.682 -15.555 -1.379 1 98.5 139 ASP B C 1
ATOM 2367 O O . ASP B 1 139 ? -1.623 -16.688 -1.854 1 98.5 139 ASP B O 1
ATOM 2371 N N . HIS B 1 140 ? -1.967 -14.477 -2.041 1 98.5 140 HIS B N 1
ATOM 2372 C CA . HIS B 1 140 ? -2.238 -14.617 -3.469 1 98.5 140 HIS B CA 1
ATOM 2373 C C . HIS B 1 140 ? -1.003 -15.094 -4.223 1 98.5 140 HIS B C 1
ATOM 2375 O O . HIS B 1 140 ? -1.096 -15.977 -5.078 1 98.5 140 HIS B O 1
ATOM 2381 N N . LEU B 1 141 ? 0.174 -14.547 -3.869 1 97.62 141 LEU B N 1
ATOM 2382 C CA . LEU B 1 141 ? 1.417 -15.023 -4.465 1 97.62 141 LEU B CA 1
ATOM 2383 C C . LEU B 1 141 ? 1.632 -16.5 -4.16 1 97.62 141 LEU B C 1
ATOM 2385 O O . LEU B 1 141 ? 2.025 -17.266 -5.039 1 97.62 141 LEU B O 1
ATOM 2389 N N . THR B 1 142 ? 1.369 -16.859 -2.947 1 96.62 142 THR B N 1
ATOM 2390 C CA . THR B 1 142 ? 1.504 -18.266 -2.561 1 96.62 142 THR B CA 1
ATOM 2391 C C . THR B 1 142 ? 0.587 -19.141 -3.402 1 96.62 142 THR B C 1
ATOM 2393 O O . THR B 1 142 ? 0.949 -20.266 -3.748 1 96.62 142 THR B O 1
ATOM 2396 N N . GLY B 1 143 ? -0.601 -18.594 -3.736 1 96.88 143 GLY B N 1
ATOM 2397 C CA . GLY B 1 143 ? -1.486 -19.297 -4.648 1 96.88 143 GLY B CA 1
ATOM 2398 C C . GLY B 1 143 ? -0.869 -19.547 -6.016 1 96.88 143 GLY B C 1
ATOM 2399 O O . GLY B 1 143 ? -0.987 -20.641 -6.574 1 96.88 143 GLY B O 1
ATOM 2400 N N . HIS B 1 144 ? -0.218 -18.516 -6.543 1 96.81 144 HIS B N 1
ATOM 2401 C CA . HIS B 1 144 ? 0.48 -18.688 -7.812 1 96.81 144 HIS B CA 1
ATOM 2402 C C . HIS B 1 144 ? 1.534 -19.781 -7.723 1 96.81 144 HIS B C 1
ATOM 2404 O O . HIS B 1 144 ? 1.63 -20.625 -8.609 1 96.81 144 HIS B O 1
ATOM 2410 N N . LEU B 1 145 ? 2.301 -19.766 -6.668 1 95.56 145 LEU B N 1
ATOM 2411 C CA . LEU B 1 145 ? 3.367 -20.75 -6.473 1 95.56 145 LEU B CA 1
ATOM 2412 C C . LEU B 1 145 ? 2.797 -22.156 -6.348 1 95.56 145 LEU B C 1
ATOM 2414 O O . LEU B 1 145 ? 3.365 -23.109 -6.883 1 95.56 145 LEU B O 1
ATOM 2418 N N . ASN B 1 146 ? 1.705 -22.25 -5.676 1 95.06 146 ASN B N 1
ATOM 2419 C CA . ASN B 1 146 ? 1.059 -23.547 -5.516 1 95.06 146 ASN B CA 1
ATOM 2420 C C . ASN B 1 146 ? 0.513 -24.078 -6.844 1 95.06 146 ASN B C 1
ATOM 2422 O O . ASN B 1 146 ? 0.563 -25.281 -7.113 1 95.06 146 ASN B O 1
ATOM 2426 N N . ALA B 1 147 ? -0.033 -23.203 -7.645 1 96.94 147 ALA B N 1
ATOM 2427 C CA . ALA B 1 147 ? -0.511 -23.609 -8.961 1 96.94 147 ALA B CA 1
ATOM 2428 C C . ALA B 1 147 ? 0.628 -24.172 -9.812 1 96.94 147 ALA B C 1
ATOM 2430 O O . ALA B 1 147 ? 0.451 -25.172 -10.523 1 96.94 147 ALA B O 1
ATOM 2431 N N . ALA B 1 148 ? 1.767 -23.547 -9.734 1 95.88 148 ALA B N 1
ATOM 2432 C CA . ALA B 1 148 ? 2.936 -24 -10.484 1 95.88 148 ALA B CA 1
ATOM 2433 C C . ALA B 1 148 ? 3.33 -25.406 -10.086 1 95.88 148 ALA B C 1
ATOM 2435 O O . ALA B 1 148 ? 3.846 -26.172 -10.914 1 95.88 148 ALA B O 1
ATOM 2436 N N . LYS B 1 149 ? 3.057 -25.844 -8.891 1 96.06 149 LYS B N 1
ATOM 2437 C CA . LYS B 1 149 ? 3.445 -27.156 -8.383 1 96.06 149 LYS B CA 1
ATOM 2438 C C . LYS B 1 149 ? 2.604 -28.266 -9.016 1 96.06 149 LYS B C 1
ATOM 2440 O O . LYS B 1 149 ? 2.945 -29.453 -8.914 1 96.06 149 LYS B O 1
ATOM 2445 N N . VAL B 1 150 ? 1.528 -27.875 -9.586 1 98.25 150 VAL B N 1
ATOM 2446 C CA . VAL B 1 150 ? 0.667 -28.844 -10.258 1 98.25 150 VAL B CA 1
ATOM 2447 C C . VAL B 1 150 ? 1.311 -29.297 -11.562 1 98.25 150 VAL B C 1
ATOM 2449 O O . VAL B 1 150 ? 0.975 -30.359 -12.102 1 98.25 150 VAL B O 1
ATOM 2452 N N . LEU B 1 151 ? 2.205 -28.5 -12.102 1 98 151 LEU B N 1
ATOM 2453 C CA . LEU B 1 151 ? 2.838 -28.734 -13.398 1 98 151 LEU B CA 1
ATOM 2454 C C . LEU B 1 151 ? 4.051 -29.641 -13.25 1 98 151 LEU B C 1
ATOM 2456 O O . LEU B 1 151 ? 4.703 -29.656 -12.203 1 98 151 LEU B O 1
ATOM 2460 N N . THR B 1 152 ? 4.305 -30.453 -14.32 1 98 152 THR B N 1
ATOM 2461 C CA . THR B 1 152 ? 5.559 -31.188 -14.375 1 98 152 THR B CA 1
ATOM 2462 C C . THR B 1 152 ? 6.73 -30.266 -14.664 1 98 152 THR B C 1
ATOM 2464 O O . THR B 1 152 ? 6.535 -29.125 -15.07 1 98 152 THR B O 1
ATOM 2467 N N . ALA B 1 153 ? 7.941 -30.75 -14.516 1 96.56 153 ALA B N 1
ATOM 2468 C CA . ALA B 1 153 ? 9.141 -29.969 -14.789 1 96.56 153 ALA B CA 1
ATOM 2469 C C . ALA B 1 153 ? 9.172 -29.516 -16.25 1 96.56 153 ALA B C 1
ATOM 2471 O O . ALA B 1 153 ? 9.562 -28.375 -16.547 1 96.56 153 ALA B O 1
ATOM 2472 N N . ALA B 1 154 ? 8.82 -30.391 -17.125 1 97.62 154 ALA B N 1
ATOM 2473 C CA . ALA B 1 154 ? 8.805 -30.078 -18.562 1 97.62 154 ALA B CA 1
ATOM 2474 C C . ALA B 1 154 ? 7.77 -28.984 -18.859 1 97.62 154 ALA B C 1
ATOM 2476 O O . ALA B 1 154 ? 8.031 -28.078 -19.641 1 97.62 154 ALA B O 1
ATOM 2477 N N . GLN B 1 155 ? 6.578 -29.062 -18.234 1 98.19 155 GLN B N 1
ATOM 2478 C CA . GLN B 1 155 ? 5.52 -28.078 -18.406 1 98.19 155 GLN B CA 1
ATOM 2479 C C . GLN B 1 155 ? 5.941 -26.719 -17.844 1 98.19 155 GLN B C 1
ATOM 2481 O O . GLN B 1 155 ? 5.641 -25.672 -18.438 1 98.19 155 GLN B O 1
ATOM 2486 N N . LEU B 1 156 ? 6.621 -26.719 -16.766 1 96.12 156 LEU B N 1
ATOM 2487 C CA . LEU B 1 156 ? 7.094 -25.484 -16.141 1 96.12 156 LEU B CA 1
ATOM 2488 C C . LEU B 1 156 ? 8.102 -24.766 -17.047 1 96.12 156 LEU B C 1
ATOM 2490 O O . LEU B 1 156 ? 8.07 -23.547 -17.172 1 96.12 156 LEU B O 1
ATOM 2494 N N . LYS B 1 157 ? 8.992 -25.484 -17.609 1 95.06 157 LYS B N 1
ATOM 2495 C CA . LYS B 1 157 ? 9.961 -24.922 -18.547 1 95.06 157 LYS B CA 1
ATOM 2496 C C . LYS B 1 157 ? 9.266 -24.297 -19.75 1 95.06 157 LYS B C 1
ATOM 2498 O O . LYS B 1 157 ? 9.625 -23.188 -20.172 1 95.06 157 LYS B O 1
ATOM 2503 N N . LYS B 1 158 ? 8.266 -24.984 -20.25 1 96.69 158 LYS B N 1
ATOM 2504 C CA . LYS B 1 158 ? 7.5 -24.453 -21.375 1 96.69 158 LYS B CA 1
ATOM 2505 C C . LYS B 1 158 ? 6.754 -23.188 -21 1 96.69 158 LYS B C 1
ATOM 2507 O O . LYS B 1 158 ? 6.695 -22.234 -21.781 1 96.69 158 LYS B O 1
ATOM 2512 N N . LEU B 1 159 ? 6.207 -23.234 -19.797 1 96 159 LEU B N 1
ATOM 2513 C CA . LEU B 1 159 ? 5.496 -22.047 -19.297 1 96 159 LEU B CA 1
ATOM 2514 C C . LEU B 1 159 ? 6.414 -20.828 -19.266 1 96 159 LEU B C 1
ATOM 2516 O O . LEU B 1 159 ? 6.004 -19.734 -19.641 1 96 159 LEU B O 1
ATOM 2520 N N . SER B 1 160 ? 7.621 -20.969 -18.875 1 91 160 SER B N 1
ATOM 2521 C CA . SER B 1 160 ? 8.594 -19.891 -18.797 1 91 160 SER B CA 1
ATOM 2522 C C . SER B 1 160 ? 8.914 -19.312 -20.172 1 91 160 SER B C 1
ATOM 2524 O O . SER B 1 160 ? 9.258 -18.125 -20.297 1 91 160 SER B O 1
ATOM 2526 N N . SER B 1 161 ? 8.68 -20.078 -21.188 1 91.81 161 SER B N 1
ATOM 2527 C CA . SER B 1 161 ? 8.961 -19.641 -22.547 1 91.81 161 SER B CA 1
ATOM 2528 C C . SER B 1 161 ? 7.789 -18.875 -23.141 1 91.81 161 SER B C 1
ATOM 2530 O O . SER B 1 161 ? 7.953 -18.109 -24.094 1 91.81 161 SER B O 1
ATOM 2532 N N . ILE B 1 162 ? 6.664 -19.172 -22.625 1 91.12 162 ILE B N 1
ATOM 2533 C CA . ILE B 1 162 ? 5.453 -18.531 -23.109 1 91.12 162 ILE B CA 1
ATOM 2534 C C . ILE B 1 162 ? 5.332 -17.125 -22.484 1 91.12 162 ILE B C 1
ATOM 2536 O O . ILE B 1 162 ? 4.852 -16.203 -23.141 1 91.12 162 ILE B O 1
ATOM 2540 N N . LYS B 1 163 ? 5.719 -16.984 -21.297 1 79.38 163 LYS B N 1
ATOM 2541 C CA . LYS B 1 163 ? 5.57 -15.727 -20.578 1 79.38 163 LYS B CA 1
ATOM 2542 C C . LYS B 1 163 ? 6.449 -14.641 -21.172 1 79.38 163 LYS B C 1
ATOM 2544 O O . LYS B 1 163 ? 7.48 -14.93 -21.797 1 79.38 163 LYS B O 1
#

Radius of gyration: 30.24 Å; Cα contacts (8 Å, |Δi|>4): 239; chains: 2; bounding box: 67×126×77 Å